Protein AF-A0A2J6HPL7-F1 (afdb_monomer)

Foldseek 3Di:
DEDAAADAPDFFWFAAPVGDIDTPLQCLRYDPPRDDDDDQLLVVLVVVCVVCVPAQEYEYEYHAPLVVQVSQLSNLVSNCVVPVRRAYEYEGLQPDDDPSSQLSHQEYEHEHEQQSRQPDPPGDRDQHDLVSVQVNLCVVVVHVRYHYAYEYEDRDPVVLVSVCVSCVPHDNDDLASYEYEYDDQAPVRSVRGVVVRVVSCVVSVHHYDYPVCCVVPNSDPPD

Sequence (223 aa):
MFLRLYGCNLNCVWKLPSGELCPCDTPSAIKPGMPVTTILVDDLAPKIIHAMPHLRHLVITGGEPFLQAEALTLLIKNLRKQKSNLHITIETNGTIFHHALAEQTNLLSISPKLSSAFNGENSSVKAPDKEVLQKFLSLRKHSENTDVQLKFVVAEPSDEEEIRKTVGTLKHFSPDDIFLMPLGSNETELQQTTTTVLEMAVRNGWRFAPRLHIALFGNKEGV

Structure (mmCIF, N/CA/C/O backbone):
data_AF-A0A2J6HPL7-F1
#
_entry.id   AF-A0A2J6HPL7-F1
#
loop_
_atom_site.group_PDB
_atom_site.id
_atom_site.type_symbol
_atom_site.label_atom_id
_atom_site.label_alt_id
_atom_site.label_comp_id
_atom_site.label_asym_id
_atom_site.label_entity_id
_atom_site.label_seq_id
_atom_site.pdbx_PDB_ins_code
_atom_site.Cartn_x
_atom_site.Cartn_y
_atom_site.Cartn_z
_atom_site.occupancy
_atom_site.B_iso_or_equiv
_atom_site.auth_seq_id
_atom_site.auth_comp_id
_atom_site.auth_asym_id
_atom_site.auth_atom_id
_atom_site.pdbx_PDB_model_num
ATOM 1 N N . MET A 1 1 ? 9.259 -10.744 -6.467 1.00 94.81 1 MET A N 1
ATOM 2 C CA . MET A 1 1 ? 10.284 -9.674 -6.390 1.00 94.81 1 MET A CA 1
ATOM 3 C C . MET A 1 1 ? 9.584 -8.381 -6.030 1.00 94.81 1 MET A C 1
ATOM 5 O O . MET A 1 1 ? 8.497 -8.160 -6.551 1.00 94.81 1 MET A O 1
ATOM 9 N N . PHE A 1 2 ? 10.191 -7.555 -5.182 1.00 96.19 2 PHE A N 1
ATOM 10 C CA . PHE A 1 2 ? 9.698 -6.213 -4.881 1.00 96.19 2 PHE A CA 1
ATOM 11 C C . PHE A 1 2 ? 10.525 -5.167 -5.636 1.00 96.19 2 PHE A C 1
ATOM 13 O O . PHE A 1 2 ? 11.751 -5.241 -5.648 1.00 96.19 2 PHE A O 1
ATOM 20 N N . LEU A 1 3 ? 9.851 -4.201 -6.255 1.00 95.69 3 LEU A N 1
ATOM 21 C CA . LEU A 1 3 ? 10.436 -2.974 -6.787 1.00 95.69 3 LEU A CA 1
ATOM 22 C C . LEU A 1 3 ? 9.923 -1.815 -5.932 1.00 95.69 3 LEU A C 1
ATOM 24 O O . LEU A 1 3 ? 8.748 -1.459 -6.009 1.00 95.69 3 LEU A O 1
ATOM 28 N N . ARG A 1 4 ? 10.800 -1.260 -5.094 1.00 95.44 4 ARG A N 1
ATOM 29 C CA . ARG A 1 4 ? 10.479 -0.150 -4.196 1.00 95.44 4 ARG A CA 1
ATOM 30 C C . ARG A 1 4 ? 10.885 1.173 -4.835 1.00 95.44 4 ARG A C 1
ATOM 32 O O . ARG A 1 4 ? 12.055 1.369 -5.151 1.00 95.44 4 ARG A O 1
ATOM 39 N N . LEU A 1 5 ? 9.923 2.069 -5.005 1.00 95.31 5 LEU A N 1
ATOM 40 C CA . LEU A 1 5 ? 10.121 3.392 -5.583 1.00 95.31 5 LEU A CA 1
ATOM 41 C C . LEU A 1 5 ? 10.375 4.447 -4.501 1.00 95.31 5 LEU A C 1
ATOM 43 O O . LEU A 1 5 ? 9.924 4.324 -3.359 1.00 95.31 5 LEU A O 1
ATOM 47 N N . TYR A 1 6 ? 11.092 5.497 -4.889 1.00 94.56 6 TYR A N 1
ATOM 48 C CA . TYR A 1 6 ? 11.332 6.672 -4.059 1.00 94.56 6 TYR A CA 1
ATOM 49 C C . TYR A 1 6 ? 10.266 7.755 -4.302 1.00 94.56 6 TYR A C 1
ATOM 51 O O . TYR A 1 6 ? 9.829 7.958 -5.437 1.00 94.56 6 TYR A O 1
ATOM 59 N N . GLY A 1 7 ? 9.904 8.481 -3.243 1.00 93.56 7 GLY A N 1
ATOM 60 C CA . GLY A 1 7 ? 8.946 9.588 -3.231 1.00 93.56 7 GLY A CA 1
ATOM 61 C C . GLY A 1 7 ? 7.552 9.171 -2.758 1.00 93.56 7 GLY A C 1
ATOM 62 O O . GLY A 1 7 ? 6.971 8.238 -3.294 1.00 93.56 7 GLY A O 1
ATOM 63 N N . CYS A 1 8 ? 6.994 9.877 -1.768 1.00 93.81 8 CYS A N 1
ATOM 64 C CA . CYS A 1 8 ? 5.616 9.708 -1.293 1.00 93.81 8 CYS A CA 1
ATOM 65 C C . CYS A 1 8 ? 4.978 11.076 -1.052 1.00 93.81 8 CYS A C 1
ATOM 67 O O . CYS A 1 8 ? 5.646 12.010 -0.617 1.00 93.81 8 CYS A O 1
ATOM 69 N N . ASN A 1 9 ? 3.672 11.177 -1.273 1.00 93.38 9 ASN A N 1
ATOM 70 C CA . ASN A 1 9 ? 2.886 12.383 -1.020 1.00 93.38 9 ASN A CA 1
ATOM 71 C C . ASN A 1 9 ? 2.233 12.418 0.376 1.00 93.38 9 ASN A C 1
ATOM 73 O O . ASN A 1 9 ? 1.468 13.337 0.672 1.00 93.38 9 ASN A O 1
ATOM 77 N N . LEU A 1 10 ? 2.522 11.431 1.231 1.00 91.69 10 LEU A N 1
ATOM 78 C CA . LEU A 1 10 ? 2.063 11.348 2.618 1.00 91.69 10 LEU A CA 1
ATOM 79 C C . LEU A 1 10 ? 3.250 11.158 3.572 1.00 91.69 10 LEU A C 1
ATOM 81 O O . LEU A 1 10 ? 4.222 10.485 3.232 1.00 91.69 10 LEU A O 1
ATOM 85 N N . ASN A 1 11 ? 3.124 11.687 4.791 1.00 90.00 11 ASN A N 1
ATOM 86 C CA . ASN A 1 11 ? 4.081 11.511 5.887 1.00 90.00 11 ASN A CA 1
ATOM 87 C C . ASN A 1 11 ? 3.388 10.807 7.067 1.00 90.00 11 ASN A C 1
ATOM 89 O O . ASN A 1 11 ? 3.021 11.442 8.053 1.00 90.00 11 ASN A O 1
ATOM 93 N N . CYS A 1 12 ? 3.103 9.513 6.897 1.00 92.25 12 CYS A N 1
ATOM 94 C CA . CYS A 1 12 ? 2.285 8.753 7.844 1.00 92.25 12 CYS A CA 1
ATOM 95 C C . CYS A 1 12 ? 3.049 8.496 9.149 1.00 92.25 12 CYS A C 1
ATOM 97 O O . CYS A 1 12 ? 4.162 7.961 9.125 1.00 92.25 12 CYS A O 1
ATOM 99 N N . VAL A 1 13 ? 2.417 8.836 10.268 1.00 94.06 13 VAL A N 1
ATOM 100 C CA . VAL A 1 13 ? 2.877 8.558 11.628 1.00 94.06 13 VAL A CA 1
ATOM 101 C C . VAL A 1 13 ? 1.660 8.163 12.449 1.00 94.06 13 VAL A C 1
ATOM 103 O O . VAL A 1 13 ? 0.739 8.959 12.624 1.00 94.06 13 VAL A O 1
ATOM 106 N N . TRP A 1 14 ? 1.659 6.937 12.948 1.00 94.81 14 TRP A N 1
ATOM 107 C CA . TRP A 1 14 ? 0.635 6.428 13.847 1.00 94.81 14 TRP A CA 1
ATOM 108 C C . TRP A 1 14 ? 1.053 6.597 15.305 1.00 94.81 14 TRP A C 1
ATOM 110 O O . TRP A 1 14 ? 2.214 6.878 15.608 1.00 94.81 14 TRP A O 1
ATOM 120 N N . LYS A 1 15 ? 0.103 6.374 16.208 1.00 94.69 15 LYS A N 1
ATOM 121 C CA . LYS A 1 15 ? 0.352 6.185 17.634 1.00 94.69 15 LYS A CA 1
ATOM 122 C C . LYS A 1 15 ? -0.035 4.756 18.008 1.00 94.69 15 LYS A C 1
ATOM 124 O O . LYS A 1 15 ? -1.112 4.302 17.636 1.00 94.69 15 LYS A O 1
ATOM 129 N N . LEU A 1 16 ? 0.859 4.047 18.687 1.00 94.06 16 LEU A N 1
ATOM 130 C CA . LEU A 1 16 ? 0.590 2.710 19.213 1.00 94.06 16 LEU A CA 1
ATOM 131 C C . LEU A 1 16 ? -0.329 2.789 20.440 1.00 94.06 16 LEU A C 1
ATOM 133 O O . LEU A 1 16 ? -0.358 3.830 21.102 1.00 94.06 16 LEU A O 1
ATOM 137 N N . PRO A 1 17 ? -1.022 1.695 20.807 1.00 92.88 17 PRO A N 1
ATOM 138 C CA . PRO A 1 17 ? -1.784 1.628 22.055 1.00 92.88 17 PRO A CA 1
ATOM 139 C C . PRO A 1 17 ? -0.967 1.993 23.304 1.00 92.88 17 PRO A C 1
ATOM 141 O O . PRO A 1 17 ? -1.500 2.598 24.231 1.00 92.88 17 PRO A O 1
ATOM 144 N N . SER A 1 18 ? 0.330 1.676 23.321 1.00 92.31 18 SER A N 1
ATOM 145 C CA . SER A 1 18 ? 1.264 2.048 24.391 1.00 92.31 18 SER A CA 1
ATOM 146 C C . SER A 1 18 ? 1.647 3.541 24.420 1.00 92.31 18 SER A C 1
ATOM 148 O O . SER A 1 18 ? 2.190 4.019 25.415 1.00 92.31 18 SER A O 1
ATOM 150 N N . GLY A 1 19 ? 1.291 4.310 23.385 1.00 92.12 19 GLY A N 1
ATOM 151 C CA . GLY A 1 19 ? 1.468 5.761 23.299 1.00 92.12 19 GLY A CA 1
ATOM 152 C C . GLY A 1 19 ? 2.665 6.217 22.461 1.00 92.12 19 GLY A C 1
ATOM 153 O O . GLY A 1 19 ? 2.714 7.389 22.077 1.00 92.12 19 GLY A O 1
ATOM 154 N N . GLU A 1 20 ? 3.602 5.325 22.132 1.00 93.31 20 GLU A N 1
ATOM 155 C CA . GLU A 1 20 ? 4.736 5.626 21.260 1.00 93.31 20 GLU A CA 1
ATOM 156 C C . GLU A 1 20 ? 4.290 5.913 19.821 1.00 93.31 20 GLU A C 1
ATOM 158 O O . GLU A 1 20 ? 3.308 5.367 19.309 1.00 93.31 20 GLU A O 1
ATOM 163 N N . LEU A 1 21 ? 5.049 6.773 19.141 1.00 92.81 21 LEU A N 1
ATOM 164 C CA . LEU A 1 21 ? 4.844 7.043 17.725 1.00 92.81 21 LEU A CA 1
ATOM 165 C C . LEU A 1 21 ? 5.435 5.915 16.877 1.00 92.81 21 LEU A C 1
ATOM 167 O O . LEU A 1 21 ? 6.587 5.525 17.056 1.00 92.81 21 LEU A O 1
ATOM 171 N N . CYS A 1 22 ? 4.662 5.455 15.899 1.00 91.12 22 CYS A N 1
ATOM 172 C CA . CYS A 1 22 ? 5.073 4.464 14.913 1.00 91.12 22 CYS A CA 1
ATOM 173 C C . CYS A 1 22 ? 5.088 5.143 13.533 1.00 91.12 22 CYS A C 1
ATOM 175 O O . CYS A 1 22 ? 4.023 5.380 12.961 1.00 91.12 22 CYS A O 1
ATOM 177 N N . PRO A 1 23 ? 6.253 5.557 13.002 1.00 90.88 23 PRO A N 1
ATOM 178 C CA . PRO A 1 23 ? 6.335 6.132 11.662 1.00 90.88 23 PRO A CA 1
ATOM 179 C C . PRO A 1 23 ? 6.138 5.059 10.581 1.00 90.88 23 PRO A C 1
ATOM 181 O O . PRO A 1 23 ? 6.200 3.863 10.852 1.00 90.88 23 PRO A O 1
ATOM 184 N N . CYS A 1 24 ? 5.947 5.490 9.332 1.00 88.81 24 CYS A N 1
ATOM 185 C CA . CYS A 1 24 ? 5.991 4.605 8.165 1.00 88.81 24 CYS A CA 1
ATOM 186 C C . CYS A 1 24 ? 7.200 3.650 8.203 1.00 88.81 24 CYS A C 1
ATOM 188 O O . CYS A 1 24 ? 8.344 4.097 8.308 1.00 88.81 24 CYS A O 1
ATOM 190 N N . ASP A 1 25 ? 6.928 2.351 8.050 1.00 83.31 25 ASP A N 1
ATOM 191 C CA . ASP A 1 25 ? 7.908 1.253 8.054 1.00 83.31 25 ASP A CA 1
ATOM 192 C C . ASP A 1 25 ? 8.861 1.262 6.848 1.00 83.31 25 ASP A C 1
ATOM 194 O O . ASP A 1 25 ? 9.825 0.505 6.797 1.00 83.31 25 ASP A O 1
ATOM 198 N N . THR A 1 26 ? 8.621 2.152 5.883 1.00 82.19 26 THR A N 1
ATOM 199 C CA . THR A 1 26 ? 9.479 2.365 4.720 1.00 82.19 26 THR A CA 1
ATOM 200 C C . THR A 1 26 ? 10.050 3.787 4.722 1.00 82.19 26 THR A C 1
ATOM 202 O O . THR A 1 26 ? 9.740 4.602 3.844 1.00 82.19 26 THR A O 1
ATOM 205 N N . PRO A 1 27 ? 10.912 4.136 5.690 1.00 75.19 27 PRO A N 1
ATOM 206 C CA . PRO A 1 27 ? 11.547 5.445 5.712 1.00 75.19 27 PRO A CA 1
ATOM 207 C C . PRO A 1 27 ? 12.481 5.653 4.511 1.00 75.19 27 PRO A C 1
ATOM 209 O O . PRO A 1 27 ? 12.625 6.781 4.035 1.00 75.19 27 PRO A O 1
ATOM 212 N N . SER A 1 28 ? 13.077 4.573 3.990 1.00 76.75 28 SER A N 1
ATOM 213 C CA . SER A 1 28 ? 13.993 4.591 2.843 1.00 76.75 28 SER A CA 1
ATOM 214 C C . SER A 1 28 ? 13.380 5.180 1.571 1.00 76.75 28 SER A C 1
ATOM 216 O O . SER A 1 28 ? 14.096 5.699 0.719 1.00 76.75 28 SER A O 1
ATOM 218 N N . ALA A 1 29 ? 12.053 5.175 1.464 1.00 80.69 29 ALA A N 1
ATOM 219 C CA . ALA A 1 29 ? 11.349 5.721 0.320 1.00 80.69 29 ALA A CA 1
ATOM 220 C C . ALA A 1 29 ? 11.143 7.244 0.342 1.00 80.69 29 ALA A C 1
ATOM 222 O O . ALA A 1 29 ? 10.770 7.806 -0.684 1.00 80.69 29 ALA A O 1
ATOM 223 N N . ILE A 1 30 ? 11.311 7.909 1.487 1.00 80.25 30 ILE A N 1
ATOM 224 C CA . ILE A 1 30 ? 10.957 9.332 1.642 1.00 80.25 30 ILE A CA 1
ATOM 225 C C . ILE A 1 30 ? 12.044 10.171 2.303 1.00 80.25 30 ILE A C 1
ATOM 227 O O . ILE A 1 30 ? 12.039 11.392 2.155 1.00 80.25 30 ILE A O 1
ATOM 231 N N . LYS A 1 31 ? 12.959 9.551 3.056 1.00 77.44 31 LYS A N 1
ATOM 232 C CA . LYS A 1 31 ? 13.974 10.292 3.801 1.00 77.44 31 LYS A CA 1
ATOM 233 C C . LYS A 1 31 ? 15.036 10.862 2.850 1.00 77.44 31 LYS A C 1
ATOM 235 O O . LYS A 1 31 ? 15.639 10.094 2.095 1.00 77.44 31 LYS A O 1
ATOM 240 N N . PRO A 1 32 ? 15.318 12.178 2.915 1.00 76.19 32 PRO A N 1
ATOM 241 C CA . PRO A 1 32 ? 16.452 12.767 2.213 1.00 76.19 32 PRO A CA 1
ATOM 242 C C . PRO A 1 32 ? 17.765 12.068 2.579 1.00 76.19 32 PRO A C 1
ATOM 244 O O . PRO A 1 32 ? 17.969 11.679 3.728 1.00 76.19 32 PRO A O 1
ATOM 247 N N . GLY A 1 33 ? 18.662 11.923 1.603 1.00 76.62 33 GLY A N 1
ATOM 248 C CA . GLY A 1 33 ? 19.973 11.295 1.800 1.00 76.62 33 GLY A CA 1
ATOM 249 C C . GLY A 1 33 ? 19.980 9.766 1.718 1.00 76.62 33 GLY A C 1
ATOM 250 O O . GLY A 1 33 ? 21.052 9.169 1.789 1.00 76.62 33 GLY A O 1
ATOM 251 N N . MET A 1 34 ? 18.824 9.123 1.522 1.00 80.88 34 MET A N 1
ATOM 252 C CA . MET A 1 34 ? 18.776 7.691 1.222 1.00 80.88 34 MET A CA 1
ATOM 253 C C . MET A 1 34 ? 19.329 7.405 -0.186 1.00 80.88 34 MET A C 1
ATOM 255 O O . MET A 1 34 ? 19.165 8.239 -1.080 1.00 80.88 34 MET A O 1
ATOM 259 N N . PRO A 1 35 ? 19.972 6.245 -0.423 1.00 82.75 35 PRO A N 1
ATOM 260 C CA . PRO A 1 35 ? 20.462 5.887 -1.750 1.00 82.75 35 PRO A CA 1
ATOM 261 C C . PRO A 1 35 ? 19.303 5.762 -2.746 1.00 82.75 35 PRO A C 1
ATOM 263 O O . PRO A 1 35 ? 18.478 4.855 -2.644 1.00 82.75 35 PRO A O 1
ATOM 266 N N . VAL A 1 36 ? 19.252 6.660 -3.730 1.00 87.50 36 VAL A N 1
ATOM 267 C CA . VAL A 1 36 ? 18.272 6.633 -4.823 1.00 87.50 36 VAL A CA 1
ATOM 268 C C . VAL A 1 36 ? 19.016 6.437 -6.133 1.00 87.50 36 VAL A C 1
ATOM 270 O O . VAL A 1 36 ? 19.989 7.130 -6.417 1.00 87.50 36 VAL A O 1
ATOM 273 N N . THR A 1 37 ? 18.557 5.486 -6.943 1.00 90.62 37 THR A N 1
ATOM 274 C CA . THR A 1 37 ? 19.073 5.278 -8.298 1.00 90.62 37 THR A CA 1
ATOM 275 C C . THR A 1 37 ? 18.007 5.675 -9.303 1.00 90.62 37 THR A C 1
ATOM 277 O O . THR A 1 37 ? 16.950 5.051 -9.370 1.00 90.62 37 THR A O 1
ATOM 280 N N . THR A 1 38 ? 18.302 6.691 -10.109 1.00 93.56 38 THR A N 1
ATOM 281 C CA . THR A 1 38 ? 17.504 7.013 -11.293 1.00 93.56 38 THR A CA 1
ATOM 282 C C . THR A 1 38 ? 17.935 6.103 -12.432 1.00 93.56 38 THR A C 1
ATOM 284 O O . THR A 1 38 ? 19.124 5.990 -12.730 1.00 93.56 38 THR A O 1
ATOM 287 N N . ILE A 1 39 ? 16.974 5.447 -13.074 1.00 95.50 39 ILE A N 1
ATOM 288 C CA . ILE A 1 39 ? 17.222 4.538 -14.189 1.00 95.50 39 ILE A CA 1
ATOM 289 C C . ILE A 1 39 ? 16.160 4.736 -15.266 1.00 95.50 39 ILE A C 1
ATOM 291 O O . ILE A 1 39 ? 14.988 4.949 -14.959 1.00 95.50 39 ILE A O 1
ATOM 295 N N . LEU A 1 40 ? 16.572 4.664 -16.531 1.00 95.19 40 LEU A N 1
ATOM 296 C CA . LEU A 1 40 ? 15.642 4.692 -17.650 1.00 95.19 40 LEU A CA 1
ATOM 297 C C . LEU A 1 40 ? 14.813 3.408 -17.683 1.00 95.19 40 LEU A C 1
ATOM 299 O O . LEU A 1 40 ? 15.307 2.308 -17.429 1.00 95.19 40 LEU A O 1
ATOM 303 N N . VAL A 1 41 ? 13.542 3.546 -18.048 1.00 93.44 41 VAL A N 1
ATOM 304 C CA . VAL A 1 41 ? 12.608 2.419 -18.153 1.00 93.44 41 VAL A CA 1
ATOM 305 C C . VAL A 1 41 ? 13.115 1.345 -19.123 1.00 93.44 41 VAL A C 1
ATOM 307 O O . VAL A 1 41 ? 12.999 0.150 -18.834 1.00 93.44 41 VAL A O 1
ATOM 310 N N . ASP A 1 42 ? 13.708 1.769 -20.240 1.00 92.44 42 ASP A N 1
ATOM 311 C CA . ASP A 1 42 ? 14.244 0.873 -21.269 1.00 92.44 42 ASP A CA 1
ATOM 312 C C . ASP A 1 42 ? 15.448 0.060 -20.774 1.00 92.44 42 ASP A C 1
ATOM 314 O O . ASP A 1 42 ? 15.623 -1.083 -21.194 1.00 92.44 42 ASP A O 1
ATOM 318 N N . ASP A 1 43 ? 16.208 0.582 -19.808 1.00 95.56 43 ASP A N 1
ATOM 319 C CA . ASP A 1 43 ? 17.324 -0.135 -19.182 1.00 95.56 43 ASP A CA 1
ATOM 320 C C . ASP A 1 43 ? 16.865 -1.046 -18.039 1.00 95.56 43 ASP A C 1
ATOM 322 O O . ASP A 1 43 ? 17.482 -2.079 -17.762 1.00 95.56 43 ASP A O 1
ATOM 326 N N . LEU A 1 44 ? 15.799 -0.667 -17.329 1.00 95.81 44 LEU A N 1
ATOM 327 C CA . LEU A 1 44 ? 15.352 -1.377 -16.134 1.00 95.81 44 LEU A CA 1
ATOM 328 C C . LEU A 1 44 ? 14.676 -2.711 -16.467 1.00 95.81 44 LEU A C 1
ATOM 330 O O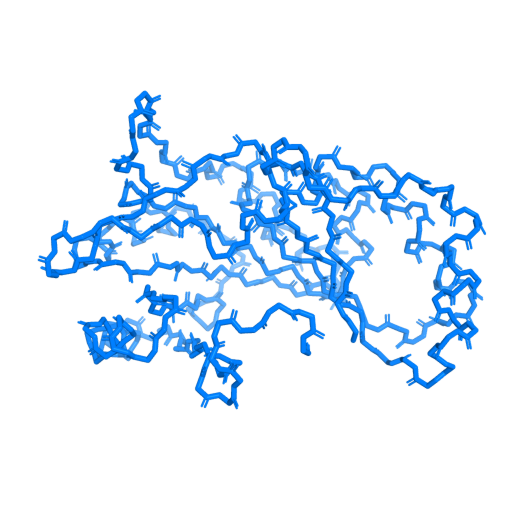 . LEU A 1 44 ? 14.955 -3.711 -15.802 1.00 95.81 44 LEU A O 1
ATOM 334 N N . ALA A 1 45 ? 13.810 -2.759 -17.484 1.00 94.50 45 ALA A N 1
ATOM 335 C CA . ALA A 1 45 ? 13.092 -3.993 -17.812 1.00 94.50 45 ALA A CA 1
ATOM 336 C C . ALA A 1 45 ? 14.043 -5.159 -18.169 1.00 94.50 45 ALA A C 1
ATOM 338 O O . ALA A 1 45 ? 13.919 -6.216 -17.544 1.00 94.50 45 ALA A O 1
ATOM 339 N N . PRO A 1 46 ? 15.031 -4.999 -19.078 1.00 94.44 46 PRO A N 1
ATOM 340 C CA . PRO A 1 46 ? 16.003 -6.054 -19.367 1.00 94.44 46 PRO A CA 1
ATOM 341 C C . PRO A 1 46 ? 16.829 -6.447 -18.140 1.00 94.44 46 PRO A C 1
ATOM 343 O O . PRO A 1 46 ? 17.058 -7.634 -17.921 1.00 94.44 46 PRO A O 1
ATOM 346 N N . LYS A 1 47 ? 17.229 -5.480 -17.298 1.00 95.69 47 LYS A N 1
ATOM 347 C CA . LYS A 1 47 ? 17.966 -5.763 -16.054 1.00 95.69 47 LYS A CA 1
ATOM 348 C C . LYS A 1 47 ? 17.163 -6.643 -15.099 1.00 95.69 47 LYS A C 1
ATOM 350 O O . LYS A 1 47 ? 17.712 -7.609 -14.579 1.00 95.69 47 LYS A O 1
ATOM 355 N N . ILE A 1 48 ? 15.873 -6.354 -14.902 1.00 95.56 48 ILE A N 1
ATOM 356 C CA . ILE A 1 48 ? 14.981 -7.169 -14.062 1.00 95.56 48 ILE A CA 1
ATOM 357 C C . ILE A 1 48 ? 14.883 -8.597 -14.604 1.00 95.56 48 ILE A C 1
ATOM 359 O O . ILE A 1 48 ? 15.042 -9.555 -13.849 1.00 95.56 48 ILE A O 1
ATOM 363 N N . ILE A 1 49 ? 14.625 -8.747 -15.905 1.00 94.44 49 ILE A N 1
ATOM 364 C CA . ILE A 1 49 ? 14.445 -10.064 -16.527 1.00 94.44 49 ILE A CA 1
ATOM 365 C C . ILE A 1 49 ? 15.748 -10.867 -16.513 1.00 94.44 49 ILE A C 1
ATOM 367 O O . ILE A 1 49 ? 15.718 -12.059 -16.216 1.00 94.44 49 ILE A O 1
ATOM 371 N N . HIS A 1 50 ? 16.887 -10.224 -16.774 1.00 94.69 50 HIS A N 1
ATOM 372 C CA . HIS A 1 50 ? 18.196 -10.869 -16.731 1.00 94.69 50 HIS A CA 1
ATOM 373 C C . HIS A 1 50 ? 18.572 -11.315 -15.314 1.00 94.69 50 HIS A C 1
ATOM 375 O O . HIS A 1 50 ? 19.013 -12.445 -15.126 1.00 94.69 50 HIS A O 1
ATOM 381 N N . ALA A 1 51 ? 18.358 -10.456 -14.312 1.00 94.62 51 ALA A N 1
ATOM 382 C CA . ALA A 1 51 ? 18.645 -10.783 -12.918 1.00 94.62 51 ALA A CA 1
ATOM 383 C C . ALA A 1 51 ? 17.702 -11.863 -12.362 1.00 94.62 51 ALA A C 1
ATOM 385 O O . ALA A 1 51 ? 18.104 -12.653 -11.512 1.00 94.62 51 ALA A O 1
ATOM 386 N N . MET A 1 52 ? 16.452 -11.910 -12.838 1.00 94.81 52 MET A N 1
ATOM 387 C CA . MET A 1 52 ? 15.422 -12.831 -12.352 1.00 94.81 52 MET A CA 1
ATOM 388 C C . MET A 1 52 ? 14.673 -13.532 -13.507 1.00 94.81 52 MET A C 1
ATOM 390 O O . MET A 1 52 ? 13.471 -13.304 -13.693 1.00 94.81 52 MET A O 1
ATOM 394 N N . PRO A 1 53 ? 15.305 -14.460 -14.253 1.00 92.31 53 PRO A N 1
ATOM 395 C CA . PRO A 1 53 ? 14.694 -15.086 -15.437 1.00 92.31 53 PRO A CA 1
ATOM 396 C C . PRO A 1 53 ? 13.385 -15.834 -15.134 1.00 92.31 53 PRO A C 1
ATOM 398 O O . PRO A 1 53 ? 12.433 -15.845 -15.923 1.00 92.31 53 PRO A O 1
ATOM 401 N N . HIS A 1 54 ? 13.290 -16.418 -13.937 1.00 94.38 54 HIS A N 1
ATOM 402 C CA . HIS A 1 54 ? 12.125 -17.175 -13.474 1.00 94.38 54 HIS A CA 1
ATOM 403 C C . HIS A 1 54 ? 11.078 -16.322 -12.743 1.00 94.38 54 HIS A C 1
ATOM 405 O O . HIS A 1 54 ? 10.110 -16.868 -12.217 1.00 94.38 54 HIS A O 1
ATOM 411 N N . LEU A 1 55 ? 11.212 -14.990 -12.737 1.00 96.00 55 LEU A N 1
ATOM 412 C CA . LEU A 1 55 ? 10.274 -14.088 -12.069 1.00 96.00 55 LEU A CA 1
ATOM 413 C C . LEU A 1 55 ? 8.840 -14.291 -12.571 1.00 96.00 55 LEU A C 1
ATOM 415 O O . LEU A 1 55 ? 8.580 -14.079 -13.748 1.00 96.00 55 LEU A O 1
ATOM 419 N N . ARG A 1 56 ? 7.906 -14.680 -11.701 1.00 96.44 56 ARG A N 1
ATOM 420 C CA . ARG A 1 56 ? 6.474 -14.803 -12.053 1.00 96.44 56 ARG A CA 1
ATOM 421 C C . ARG A 1 56 ? 5.605 -13.694 -11.476 1.00 96.44 56 ARG A C 1
ATOM 423 O O . ARG A 1 56 ? 4.498 -13.487 -11.955 1.00 96.44 56 ARG A O 1
ATOM 430 N N . HIS A 1 57 ? 6.111 -12.983 -10.472 1.00 97.75 57 HIS A N 1
ATOM 431 C CA . HIS A 1 57 ? 5.363 -11.968 -9.742 1.00 97.75 57 HIS A CA 1
ATOM 432 C C . HIS A 1 57 ? 6.270 -10.812 -9.328 1.00 97.75 57 HIS A C 1
ATOM 434 O O . HIS A 1 57 ? 7.258 -11.002 -8.604 1.00 97.75 57 HIS A O 1
ATOM 440 N N . LEU A 1 58 ? 5.919 -9.621 -9.799 1.00 98.06 58 LEU A N 1
ATOM 441 C CA . LEU A 1 58 ? 6.523 -8.357 -9.411 1.00 98.06 58 LEU A CA 1
ATOM 442 C C . LEU A 1 58 ? 5.523 -7.535 -8.594 1.00 98.06 58 LEU A C 1
ATOM 444 O O . LEU A 1 58 ? 4.432 -7.231 -9.070 1.00 98.06 58 LEU A O 1
ATOM 448 N N . VAL A 1 59 ? 5.921 -7.162 -7.381 1.00 98.38 59 VAL A N 1
ATOM 449 C CA . VAL A 1 59 ? 5.206 -6.192 -6.552 1.00 98.38 59 VAL A CA 1
ATOM 450 C C . VAL A 1 59 ? 5.910 -4.848 -6.687 1.00 98.38 59 VAL A C 1
ATOM 452 O O . VAL A 1 59 ? 7.089 -4.732 -6.359 1.00 98.38 59 VAL A O 1
ATOM 455 N N . ILE A 1 60 ? 5.205 -3.843 -7.189 1.00 98.31 60 ILE A N 1
ATOM 456 C CA . ILE A 1 60 ? 5.676 -2.463 -7.277 1.00 98.31 60 ILE A CA 1
ATOM 457 C C . ILE A 1 60 ? 5.068 -1.699 -6.102 1.00 98.31 60 ILE A C 1
ATOM 459 O O . ILE A 1 60 ? 3.856 -1.688 -5.910 1.00 98.31 60 ILE A O 1
ATOM 463 N N . THR A 1 61 ? 5.921 -1.087 -5.299 1.00 97.06 61 THR A N 1
ATOM 464 C CA . THR A 1 61 ? 5.558 -0.373 -4.070 1.00 97.06 61 THR A CA 1
ATOM 465 C C . THR A 1 61 ? 6.484 0.833 -3.931 1.00 97.06 61 THR A C 1
ATOM 467 O O . THR A 1 61 ? 7.229 1.163 -4.855 1.00 97.06 61 THR A O 1
ATOM 470 N N . GLY A 1 62 ? 6.507 1.472 -2.772 1.00 78.88 62 GLY A N 1
ATOM 471 C CA . GLY A 1 62 ? 7.498 2.482 -2.437 1.00 78.88 62 GLY A CA 1
ATOM 472 C C . GLY A 1 62 ? 6.944 3.498 -1.474 1.00 78.88 62 GLY A C 1
ATOM 473 O O . GLY A 1 62 ? 5.936 3.279 -0.810 1.00 78.88 62 GLY A O 1
ATOM 474 N N . GLY A 1 63 ? 7.507 4.690 -1.531 1.00 79.88 63 GLY A N 1
ATOM 475 C CA . GLY A 1 63 ? 6.594 5.810 -1.464 1.00 79.88 63 GLY A CA 1
ATOM 476 C C . GLY A 1 63 ? 5.612 5.693 -2.646 1.00 79.88 63 GLY A C 1
ATOM 477 O O . GLY A 1 63 ? 5.788 4.861 -3.535 1.00 79.88 63 GLY A O 1
ATOM 478 N N . GLU A 1 64 ? 4.549 6.482 -2.649 1.00 96.94 64 GLU A N 1
ATOM 479 C CA . GLU A 1 64 ? 3.416 6.333 -3.570 1.00 96.94 64 GLU A CA 1
ATOM 480 C C . GLU A 1 64 ? 3.770 6.055 -5.059 1.00 96.94 64 GLU A C 1
ATOM 482 O O . GLU A 1 64 ? 4.179 6.980 -5.769 1.00 96.94 64 GLU A O 1
ATOM 487 N N . PRO A 1 65 ? 3.543 4.827 -5.590 1.00 98.06 65 PRO A N 1
ATOM 488 C CA . PRO A 1 65 ? 3.901 4.489 -6.971 1.00 98.06 65 PRO A CA 1
ATOM 489 C C . PRO A 1 65 ? 3.187 5.310 -8.038 1.00 98.06 65 PRO A C 1
ATOM 491 O O . PRO A 1 65 ? 3.757 5.562 -9.102 1.00 98.06 65 PRO A O 1
ATOM 494 N N . PHE A 1 66 ? 1.958 5.767 -7.777 1.00 98.19 66 PHE A N 1
ATOM 495 C CA . PHE A 1 66 ? 1.210 6.569 -8.744 1.00 98.19 66 PHE A CA 1
ATOM 496 C C . PHE A 1 66 ? 1.810 7.968 -8.964 1.00 98.19 66 PHE A C 1
ATOM 498 O O . PHE A 1 66 ? 1.446 8.620 -9.939 1.00 98.19 66 PHE A O 1
ATOM 505 N N . LEU A 1 67 ? 2.792 8.403 -8.158 1.00 97.75 67 LEU A N 1
ATOM 506 C CA . LEU A 1 67 ? 3.613 9.583 -8.469 1.00 97.75 67 LEU A CA 1
ATOM 507 C C . LEU A 1 67 ? 4.471 9.397 -9.730 1.00 97.75 67 LEU A C 1
ATOM 509 O O . LEU A 1 67 ? 4.860 10.378 -10.354 1.00 97.75 67 LEU A O 1
ATOM 513 N N . GLN A 1 68 ? 4.765 8.152 -10.113 1.00 97.56 68 GLN A N 1
ATOM 514 C CA . GLN A 1 68 ? 5.604 7.811 -11.266 1.00 97.56 68 GLN A CA 1
ATOM 515 C C . GLN A 1 68 ? 4.810 7.063 -12.351 1.00 97.56 68 GLN A C 1
ATOM 517 O O . GLN A 1 68 ? 5.351 6.222 -13.074 1.00 97.56 68 GLN A O 1
ATOM 522 N N . ALA A 1 69 ? 3.504 7.333 -12.459 1.00 98.00 69 ALA A N 1
ATOM 523 C CA . ALA A 1 69 ? 2.586 6.462 -13.186 1.00 98.00 69 ALA A CA 1
ATOM 524 C C . ALA A 1 69 ? 2.895 6.292 -14.683 1.00 98.00 69 ALA A C 1
ATOM 526 O O . ALA A 1 69 ? 2.747 5.188 -15.217 1.00 98.00 69 ALA A O 1
ATOM 527 N N . GLU A 1 70 ? 3.357 7.344 -15.359 1.00 97.62 70 GLU A N 1
ATOM 528 C CA . GLU A 1 70 ? 3.729 7.285 -16.778 1.00 97.62 70 GLU A CA 1
ATOM 529 C C . GLU A 1 70 ? 4.911 6.332 -17.009 1.00 97.62 70 GLU A C 1
ATOM 531 O O . GLU A 1 70 ? 4.823 5.402 -17.817 1.00 97.62 70 GLU A O 1
ATOM 536 N N . ALA A 1 71 ? 5.985 6.496 -16.230 1.00 97.50 71 ALA A N 1
ATOM 537 C CA . ALA A 1 71 ? 7.172 5.650 -16.305 1.00 97.50 71 ALA A CA 1
ATOM 538 C C . ALA A 1 71 ? 6.850 4.188 -15.960 1.00 97.50 71 ALA A C 1
ATOM 540 O O . ALA A 1 71 ? 7.291 3.273 -16.658 1.00 97.50 71 ALA A O 1
ATOM 541 N N . LEU A 1 72 ? 6.022 3.950 -14.937 1.00 98.00 72 LEU A N 1
ATOM 542 C CA . LEU A 1 72 ? 5.587 2.598 -14.575 1.00 98.00 72 LEU A CA 1
ATOM 543 C C . LEU A 1 72 ? 4.719 1.947 -15.651 1.00 98.00 72 LEU A C 1
ATOM 545 O O . LEU A 1 72 ? 4.861 0.752 -15.912 1.00 98.00 72 LEU A O 1
ATOM 549 N N . THR A 1 73 ? 3.862 2.722 -16.317 1.00 97.88 73 THR A N 1
ATOM 550 C CA . THR A 1 73 ? 3.053 2.221 -17.435 1.00 97.88 73 THR A CA 1
ATOM 551 C C . THR A 1 73 ? 3.957 1.721 -18.564 1.00 97.88 73 THR A C 1
ATOM 553 O O . THR A 1 73 ? 3.733 0.636 -19.105 1.00 97.88 73 THR A O 1
ATOM 556 N N . LEU A 1 74 ? 5.006 2.478 -18.905 1.00 97.75 74 LEU A N 1
ATOM 557 C CA . LEU A 1 74 ? 5.999 2.066 -19.901 1.00 97.75 74 LEU A CA 1
ATOM 558 C C . LEU A 1 74 ? 6.800 0.841 -19.437 1.00 97.75 74 LEU A C 1
ATOM 560 O O . LEU A 1 74 ? 6.981 -0.100 -20.211 1.00 97.75 74 LEU A O 1
ATOM 564 N N . LEU A 1 75 ? 7.210 0.803 -18.166 1.00 97.88 75 LEU A N 1
ATOM 565 C CA . LEU A 1 75 ? 7.968 -0.310 -17.593 1.00 97.88 75 LEU A CA 1
ATOM 566 C C . LEU A 1 75 ? 7.189 -1.620 -17.659 1.00 97.88 75 LEU A C 1
ATOM 568 O O . LEU A 1 75 ? 7.719 -2.623 -18.133 1.00 97.88 75 LEU A O 1
ATOM 572 N N . ILE A 1 76 ? 5.924 -1.617 -17.235 1.00 97.31 76 ILE A N 1
ATOM 573 C CA . ILE A 1 76 ? 5.078 -2.815 -17.259 1.00 97.31 76 ILE A CA 1
ATOM 574 C C . ILE A 1 76 ? 4.854 -3.285 -18.699 1.00 97.31 76 ILE A C 1
ATOM 576 O O . ILE A 1 76 ? 4.945 -4.484 -18.966 1.00 97.31 76 ILE A O 1
ATOM 580 N N . LYS A 1 77 ? 4.639 -2.365 -19.651 1.00 96.31 77 LYS A N 1
ATOM 581 C CA . LYS A 1 77 ? 4.551 -2.712 -21.079 1.00 96.31 77 LYS A CA 1
ATOM 582 C C . LYS A 1 77 ? 5.839 -3.376 -21.576 1.00 96.31 77 LYS A C 1
ATOM 584 O O . LYS A 1 77 ? 5.768 -4.410 -22.237 1.00 96.31 77 LYS A O 1
ATOM 589 N N . ASN A 1 78 ? 7.008 -2.829 -21.240 1.00 96.25 78 ASN A N 1
ATOM 590 C CA . ASN A 1 78 ? 8.301 -3.395 -21.633 1.00 96.25 78 ASN A CA 1
ATOM 591 C C . ASN A 1 78 ? 8.570 -4.762 -20.984 1.00 96.25 78 ASN A C 1
ATOM 593 O O . ASN A 1 78 ? 9.050 -5.672 -21.660 1.00 96.25 78 ASN A O 1
ATOM 597 N N . LEU A 1 79 ? 8.203 -4.942 -19.713 1.00 96.50 79 LEU A N 1
ATOM 598 C CA . LEU A 1 79 ? 8.284 -6.233 -19.028 1.00 96.50 79 LEU A CA 1
ATOM 599 C C . LEU A 1 79 ? 7.362 -7.269 -19.677 1.00 96.50 79 LEU A C 1
ATOM 601 O O . LEU A 1 79 ? 7.798 -8.384 -19.941 1.00 96.50 79 LEU A O 1
ATOM 605 N N . ARG A 1 80 ? 6.117 -6.903 -20.004 1.00 94.38 80 ARG A N 1
ATOM 606 C CA . ARG A 1 80 ? 5.143 -7.812 -20.634 1.00 94.38 80 ARG A CA 1
ATOM 607 C C . ARG A 1 80 ? 5.526 -8.229 -22.052 1.00 94.38 80 ARG A C 1
ATOM 609 O O . ARG A 1 80 ? 5.237 -9.361 -22.427 1.00 94.38 80 ARG A O 1
ATOM 616 N N . LYS A 1 81 ? 6.221 -7.374 -22.815 1.00 94.44 81 LYS A N 1
ATOM 617 C CA . LYS A 1 81 ? 6.807 -7.756 -24.117 1.00 94.44 81 LYS A CA 1
ATOM 618 C C . LYS A 1 81 ? 7.820 -8.898 -23.983 1.00 94.44 81 LYS A C 1
ATOM 620 O O . LYS A 1 81 ? 7.909 -9.732 -24.874 1.00 94.44 81 LYS A O 1
ATOM 625 N N . GLN A 1 82 ? 8.575 -8.930 -22.885 1.00 92.81 82 GLN A N 1
ATOM 626 C CA . GLN A 1 82 ? 9.584 -9.962 -22.618 1.00 92.81 82 GLN A CA 1
ATOM 627 C C . GLN A 1 82 ? 9.009 -11.156 -21.843 1.00 92.81 82 GLN A C 1
ATOM 629 O O . GLN A 1 82 ? 9.494 -12.277 -21.968 1.00 92.81 82 GLN A O 1
ATOM 634 N N . LYS A 1 83 ? 7.973 -10.919 -21.030 1.00 93.31 83 LYS A N 1
ATOM 635 C CA . LYS A 1 83 ? 7.349 -11.909 -20.157 1.00 93.31 83 LYS A CA 1
ATOM 636 C C . LYS A 1 83 ? 5.850 -11.658 -20.004 1.00 93.31 83 LYS A C 1
ATOM 638 O O . LYS A 1 83 ? 5.397 -11.018 -19.055 1.00 93.31 83 LYS A O 1
ATOM 643 N N . SER A 1 84 ? 5.072 -12.194 -20.940 1.00 91.06 84 SER A N 1
ATOM 644 C CA . SER A 1 84 ? 3.626 -11.957 -21.041 1.00 91.06 84 SER A CA 1
ATOM 645 C C . SER A 1 84 ? 2.817 -12.455 -19.837 1.00 91.06 84 SER A C 1
ATOM 647 O O . SER A 1 84 ? 1.772 -11.888 -19.537 1.00 91.06 84 SER A O 1
ATOM 649 N N . ASN A 1 85 ? 3.305 -13.470 -19.118 1.00 91.75 85 ASN A N 1
ATOM 650 C CA . ASN A 1 85 ? 2.639 -14.068 -17.955 1.00 91.75 85 ASN A CA 1
ATOM 651 C C . ASN A 1 85 ? 3.113 -13.516 -16.597 1.00 91.75 85 ASN A C 1
ATOM 653 O O . ASN A 1 85 ? 2.871 -14.139 -15.563 1.00 91.75 85 ASN A O 1
ATOM 657 N N . LEU A 1 86 ? 3.826 -12.386 -16.580 1.00 96.31 86 LEU A N 1
ATOM 658 C CA . LEU A 1 86 ? 4.264 -11.749 -15.342 1.00 96.31 86 LEU A CA 1
ATOM 659 C C . LEU A 1 86 ? 3.063 -11.135 -14.603 1.00 96.31 86 LEU A C 1
ATOM 661 O O . LEU A 1 86 ? 2.444 -10.195 -15.101 1.00 96.31 86 LEU A O 1
ATOM 665 N N . HIS A 1 87 ? 2.771 -11.629 -13.397 1.00 97.62 87 HIS A N 1
ATOM 666 C CA . HIS A 1 87 ? 1.781 -11.017 -12.514 1.00 97.62 87 HIS A CA 1
ATOM 667 C C . HIS A 1 87 ? 2.349 -9.724 -11.920 1.00 97.62 87 HIS A C 1
ATOM 669 O O . HIS A 1 87 ? 3.438 -9.732 -11.337 1.00 97.62 87 HIS A O 1
ATOM 675 N N . ILE A 1 88 ? 1.604 -8.627 -12.043 1.00 98.06 88 ILE A N 1
ATOM 676 C CA . ILE A 1 88 ? 1.959 -7.326 -11.471 1.00 98.06 88 ILE A CA 1
ATOM 677 C C . ILE A 1 88 ? 0.997 -6.976 -10.341 1.00 98.06 88 ILE A C 1
ATOM 679 O O . ILE A 1 88 ? -0.210 -6.866 -10.561 1.00 98.06 88 ILE A O 1
ATOM 683 N N . THR A 1 89 ? 1.544 -6.732 -9.154 1.00 98.62 89 THR A N 1
ATOM 684 C CA . THR A 1 89 ? 0.821 -6.094 -8.049 1.00 98.62 89 THR A CA 1
ATOM 685 C C . THR A 1 89 ? 1.351 -4.686 -7.852 1.00 98.62 89 THR A C 1
ATOM 687 O O . THR A 1 89 ? 2.566 -4.500 -7.838 1.00 98.62 89 THR A O 1
ATOM 690 N N . ILE A 1 90 ? 0.467 -3.708 -7.662 1.00 98.69 90 ILE A N 1
ATOM 691 C CA . ILE A 1 90 ? 0.859 -2.366 -7.216 1.00 98.69 90 ILE A CA 1
ATOM 692 C C . ILE A 1 90 ? 0.280 -2.115 -5.828 1.00 98.69 90 ILE A C 1
ATOM 694 O O . ILE A 1 90 ? -0.922 -2.273 -5.616 1.00 98.69 90 ILE A O 1
ATOM 698 N N . GLU A 1 91 ? 1.135 -1.711 -4.891 1.00 98.62 91 GLU A N 1
ATOM 699 C CA . GLU A 1 91 ? 0.728 -1.218 -3.577 1.00 98.62 91 GLU A CA 1
ATOM 700 C C . GLU A 1 91 ? 0.702 0.313 -3.576 1.00 98.62 91 GLU A C 1
ATOM 702 O O . GLU A 1 91 ? 1.723 0.950 -3.807 1.00 98.62 91 GLU A O 1
ATOM 707 N N . THR A 1 92 ? -0.456 0.913 -3.312 1.00 98.50 92 THR A N 1
ATOM 708 C CA . THR A 1 92 ? -0.655 2.375 -3.349 1.00 98.50 92 THR A CA 1
ATOM 709 C C . THR A 1 92 ? -1.396 2.846 -2.104 1.00 98.50 92 THR A C 1
ATOM 711 O O . THR A 1 92 ? -2.175 2.099 -1.518 1.00 98.50 92 THR A O 1
ATOM 714 N N . ASN A 1 93 ? -1.179 4.087 -1.680 1.00 97.50 93 ASN A N 1
ATOM 715 C CA . ASN A 1 93 ? -1.940 4.736 -0.619 1.00 97.50 93 ASN A CA 1
ATOM 716 C C . ASN A 1 93 ? -3.333 5.220 -1.076 1.00 97.50 93 ASN A C 1
ATOM 718 O O . ASN A 1 93 ? -4.132 5.633 -0.238 1.00 97.50 93 ASN A O 1
ATOM 722 N N . GLY A 1 94 ? -3.639 5.144 -2.378 1.00 97.56 94 GLY A N 1
ATOM 723 C CA . GLY A 1 94 ? -4.966 5.440 -2.919 1.00 97.56 94 GLY A CA 1
ATOM 724 C C . GLY A 1 94 ? -5.308 6.926 -3.024 1.00 97.56 94 GLY A C 1
ATOM 725 O O . GLY A 1 94 ? -6.485 7.263 -3.061 1.00 97.56 94 GLY A O 1
ATOM 726 N N . THR A 1 95 ? -4.313 7.814 -3.059 1.00 97.25 95 THR A N 1
ATOM 727 C CA . THR A 1 95 ? -4.526 9.270 -3.211 1.00 97.25 95 THR A CA 1
ATOM 728 C C . THR A 1 95 ? -4.466 9.764 -4.658 1.00 97.25 95 THR A C 1
ATOM 730 O O . THR A 1 95 ? -4.927 10.865 -4.947 1.00 97.25 95 THR A O 1
ATOM 733 N N . ILE A 1 96 ? -3.894 8.978 -5.574 1.00 98.00 96 ILE A N 1
ATOM 734 C CA . ILE A 1 96 ? -3.718 9.330 -6.988 1.00 98.00 96 ILE A CA 1
ATOM 735 C C . ILE A 1 96 ? -4.239 8.168 -7.831 1.00 98.00 96 ILE A C 1
ATOM 737 O O . ILE A 1 96 ? -3.942 7.009 -7.551 1.00 98.00 96 ILE A O 1
ATOM 741 N N . PHE A 1 97 ? -4.997 8.478 -8.883 1.00 98.00 97 PHE A N 1
ATOM 742 C CA . PHE A 1 97 ? -5.467 7.495 -9.855 1.00 98.00 97 PHE A CA 1
ATOM 743 C C . PHE A 1 97 ? -4.879 7.782 -11.234 1.00 98.00 97 PHE A C 1
ATOM 745 O O . PHE A 1 97 ? -4.940 8.909 -11.720 1.00 98.00 97 PHE A O 1
ATOM 752 N N . HIS A 1 98 ? -4.376 6.738 -11.890 1.00 98.06 98 HIS A N 1
ATOM 753 C CA . HIS A 1 98 ? -3.902 6.796 -13.268 1.00 98.06 98 HIS A CA 1
ATOM 754 C C . HIS A 1 98 ? -4.419 5.584 -14.043 1.00 98.06 98 HIS A C 1
ATOM 756 O O . HIS A 1 98 ? -3.947 4.461 -13.846 1.00 98.06 98 HIS A O 1
ATOM 762 N N . HIS A 1 99 ? -5.383 5.818 -14.935 1.00 96.00 9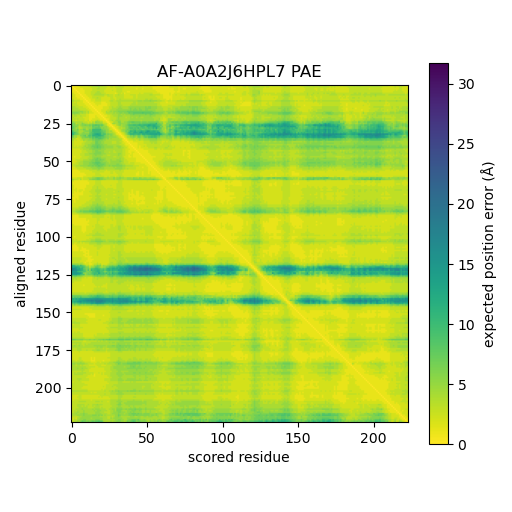9 HIS A N 1
ATOM 763 C CA . HIS A 1 99 ? -6.131 4.764 -15.627 1.00 96.00 99 HIS A CA 1
ATOM 764 C C . HIS A 1 99 ? -5.218 3.767 -16.348 1.00 96.00 99 HIS A C 1
ATOM 766 O O . HIS A 1 99 ? -5.255 2.573 -16.067 1.00 96.00 99 HIS A O 1
ATOM 772 N N . ALA A 1 100 ? -4.322 4.269 -17.203 1.00 95.50 100 ALA A N 1
ATOM 773 C CA . ALA A 1 100 ? -3.469 3.417 -18.026 1.00 95.50 100 ALA A CA 1
ATOM 774 C C . ALA A 1 100 ? -2.455 2.593 -17.214 1.00 95.50 100 ALA A C 1
ATOM 776 O O . ALA A 1 100 ? -1.989 1.572 -17.704 1.00 95.50 100 ALA A O 1
ATOM 777 N N . LEU A 1 101 ? -2.118 3.008 -15.986 1.00 97.25 101 LEU A N 1
ATOM 778 C CA . LEU A 1 101 ? -1.275 2.202 -15.098 1.00 97.25 101 LEU A CA 1
ATOM 779 C C . LEU A 1 101 ? -2.116 1.117 -14.421 1.00 97.25 101 LEU A C 1
ATOM 781 O O . LEU A 1 101 ? -1.731 -0.052 -14.374 1.00 97.25 101 LEU A O 1
ATOM 785 N N . ALA A 1 102 ? -3.275 1.515 -13.903 1.00 96.69 102 ALA A N 1
ATOM 786 C CA . ALA A 1 102 ? -4.143 0.637 -13.144 1.00 96.69 102 ALA A CA 1
ATOM 787 C C . ALA A 1 102 ? -4.671 -0.529 -14.004 1.00 96.69 102 ALA A C 1
ATOM 789 O O . ALA A 1 102 ? -4.621 -1.674 -13.565 1.00 96.69 102 ALA A O 1
ATOM 790 N N . GLU A 1 103 ? -5.037 -0.282 -15.266 1.00 93.69 103 GLU A N 1
ATOM 791 C CA . GL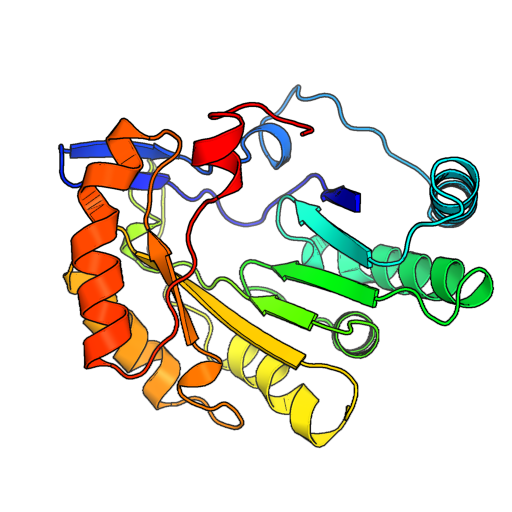U A 1 103 ? -5.421 -1.333 -16.228 1.00 93.69 103 GLU A CA 1
ATOM 792 C C . GLU A 1 103 ? -4.288 -2.312 -16.569 1.00 93.69 103 GLU A C 1
ATOM 794 O O . GLU A 1 103 ? -4.523 -3.444 -16.987 1.00 93.69 103 GLU A O 1
ATOM 799 N N . GLN A 1 104 ? -3.029 -1.900 -16.405 1.00 92.25 104 GLN A N 1
ATOM 800 C CA . GLN A 1 104 ? -1.876 -2.770 -16.637 1.00 92.25 104 GLN A CA 1
ATOM 801 C C . GLN A 1 104 ? -1.540 -3.628 -15.411 1.00 92.25 104 GLN A C 1
ATOM 803 O O . GLN A 1 104 ? -0.566 -4.377 -15.438 1.00 92.25 104 GLN A O 1
ATOM 808 N N . THR A 1 105 ? -2.332 -3.558 -14.346 1.00 95.31 105 THR A N 1
ATOM 809 C CA . THR A 1 105 ? -2.049 -4.223 -13.075 1.00 95.31 105 THR A CA 1
ATOM 810 C C . THR A 1 105 ? -2.976 -5.418 -12.877 1.00 95.31 105 THR A C 1
ATOM 812 O O . THR A 1 105 ? -4.162 -5.351 -13.192 1.00 95.31 105 THR A O 1
ATOM 815 N N . ASN A 1 106 ? -2.431 -6.527 -12.370 1.00 96.94 106 ASN A N 1
ATOM 816 C CA . ASN A 1 106 ? -3.217 -7.720 -12.060 1.00 96.94 106 ASN A CA 1
ATOM 817 C C . ASN A 1 106 ? -3.878 -7.624 -10.681 1.00 96.94 106 ASN A C 1
ATOM 819 O O . ASN A 1 106 ? -5.013 -8.053 -10.529 1.00 96.94 106 ASN A O 1
ATOM 823 N N . LEU A 1 107 ? -3.189 -7.039 -9.696 1.00 97.81 107 LEU A N 1
ATOM 824 C CA . LEU A 1 107 ? -3.746 -6.750 -8.373 1.00 97.81 107 LEU A CA 1
ATOM 825 C C . LEU A 1 107 ? -3.369 -5.340 -7.908 1.00 97.81 107 LEU A C 1
ATOM 827 O O . LEU A 1 107 ? -2.190 -5.013 -7.766 1.00 97.81 107 LEU A O 1
ATOM 831 N N . LEU A 1 108 ? -4.368 -4.518 -7.607 1.00 98.38 108 LEU A N 1
ATOM 832 C CA . LEU A 1 108 ? -4.191 -3.224 -6.954 1.00 98.38 108 LEU A CA 1
ATOM 833 C C . LEU A 1 108 ? -4.453 -3.379 -5.457 1.00 98.38 108 LEU A C 1
ATOM 835 O O . LEU A 1 108 ? -5.593 -3.531 -5.024 1.00 98.38 108 LEU A O 1
ATOM 839 N N . SER A 1 109 ? -3.386 -3.337 -4.660 1.00 98.50 109 SER A N 1
ATOM 840 C CA . SER A 1 109 ? -3.465 -3.348 -3.201 1.00 98.50 109 SER A CA 1
ATOM 841 C C . SER A 1 109 ? -3.464 -1.923 -2.673 1.00 98.50 109 SER A C 1
ATOM 843 O O . SER A 1 109 ? -2.415 -1.346 -2.382 1.00 98.50 109 SER A O 1
ATOM 845 N N . ILE A 1 110 ? -4.653 -1.358 -2.530 1.00 98.56 110 ILE A N 1
ATOM 846 C CA . ILE A 1 110 ? -4.841 0.030 -2.127 1.00 98.56 110 ILE A CA 1
ATOM 847 C C . ILE A 1 110 ? -4.920 0.072 -0.612 1.00 98.56 110 ILE A C 1
ATOM 849 O O . ILE A 1 110 ? -5.730 -0.624 -0.018 1.00 98.56 110 ILE A O 1
ATOM 853 N N . SER A 1 111 ? -4.096 0.889 0.028 1.00 98.19 111 SER A N 1
ATOM 854 C CA . SER A 1 111 ? -4.080 1.068 1.473 1.00 98.19 111 SER A CA 1
ATOM 855 C C . SER A 1 111 ? -4.417 2.514 1.820 1.00 98.19 111 SER A C 1
ATOM 857 O O . SER A 1 111 ? -3.497 3.316 2.030 1.00 98.19 111 SER A O 1
ATOM 859 N N . PRO A 1 112 ? -5.716 2.869 1.866 1.00 97.44 112 PRO A N 1
ATOM 860 C CA . PRO A 1 112 ? -6.130 4.198 2.279 1.00 97.44 112 PRO A CA 1
ATOM 861 C C . PRO A 1 112 ? -5.662 4.452 3.709 1.00 97.44 112 PRO A C 1
ATOM 863 O O . PRO A 1 112 ? -5.720 3.565 4.564 1.00 97.44 112 PRO A O 1
ATOM 866 N N . LYS A 1 113 ? -5.151 5.653 3.956 1.00 96.75 113 LYS A N 1
ATOM 867 C CA . LYS A 1 113 ? -4.646 6.041 5.272 1.00 96.75 113 LYS A CA 1
ATOM 868 C C . LYS A 1 113 ? -5.784 6.663 6.072 1.00 96.75 113 LYS A C 1
ATOM 870 O O . LYS A 1 113 ? -6.424 7.592 5.593 1.00 96.75 113 LYS A O 1
ATOM 875 N N . LEU A 1 114 ? -6.045 6.084 7.240 1.00 96.88 114 LEU A N 1
ATOM 876 C CA . LEU A 1 114 ? -7.053 6.541 8.193 1.00 96.88 114 LEU A CA 1
ATOM 877 C C . LEU A 1 114 ? -6.542 7.748 8.977 1.00 96.88 114 LEU A C 1
ATOM 879 O O . LEU A 1 114 ? -5.350 8.066 8.940 1.00 96.88 114 LEU A O 1
ATOM 883 N N . SER A 1 115 ? -7.433 8.395 9.717 1.00 95.50 115 SER A N 1
ATOM 884 C CA . SER A 1 115 ? -7.107 9.565 10.531 1.00 95.50 115 SER A CA 1
ATOM 885 C C . SER A 1 115 ? -6.016 9.263 11.568 1.00 95.50 115 SER A C 1
ATOM 887 O O . SER A 1 115 ? -5.138 10.096 11.802 1.00 95.50 115 SER A O 1
ATOM 889 N N . SER A 1 116 ? -5.986 8.036 12.097 1.00 94.62 116 SER A N 1
ATOM 890 C CA . SER A 1 116 ? -4.949 7.537 13.012 1.00 94.62 116 SER A CA 1
ATOM 891 C C . SER A 1 116 ? -3.528 7.534 12.423 1.00 94.62 116 SER A C 1
ATOM 893 O O . SER A 1 116 ? -2.554 7.506 13.174 1.00 94.62 116 SER A O 1
ATOM 895 N N . ALA A 1 117 ? -3.368 7.633 11.098 1.00 94.56 117 ALA A N 1
ATOM 896 C CA . ALA A 1 117 ? -2.066 7.719 10.428 1.00 94.56 117 ALA A CA 1
ATOM 897 C C . ALA A 1 117 ? -1.439 9.126 10.445 1.00 94.56 117 ALA A C 1
ATOM 899 O O . ALA A 1 117 ? -0.354 9.318 9.889 1.00 94.56 117 ALA A O 1
ATOM 900 N N . PHE A 1 118 ? -2.114 10.117 11.033 1.00 93.94 118 PHE A N 1
ATOM 901 C CA . PHE A 1 118 ? -1.713 11.524 11.018 1.00 93.94 118 PHE A CA 1
ATOM 902 C C . PHE A 1 118 ? -1.505 12.058 12.444 1.00 93.94 118 PHE A C 1
ATOM 904 O O . PHE A 1 118 ? -2.138 13.018 12.865 1.00 93.94 118 PHE A O 1
ATOM 911 N N . ASN A 1 119 ? -0.606 11.413 13.196 1.00 90.62 119 ASN A N 1
ATOM 912 C CA . ASN A 1 119 ? -0.171 11.826 14.540 1.00 90.62 119 ASN A CA 1
ATOM 913 C C . ASN A 1 119 ? 1.182 12.574 14.548 1.00 90.62 119 ASN A C 1
ATOM 915 O O . ASN A 1 119 ? 1.717 12.877 15.613 1.00 90.62 119 ASN A O 1
ATOM 919 N N . GLY A 1 120 ? 1.774 12.840 13.379 1.00 83.44 120 GLY A N 1
ATOM 920 C CA . GLY A 1 120 ? 3.062 13.530 13.256 1.00 83.44 120 GLY A CA 1
ATOM 921 C C . GLY A 1 120 ? 2.947 15.055 13.348 1.00 83.44 120 GLY A C 1
ATOM 922 O O . GLY A 1 120 ? 1.878 15.628 13.120 1.00 83.44 120 GLY A O 1
ATOM 923 N N . GLU A 1 121 ? 4.067 15.726 13.619 1.00 75.00 121 GLU A N 1
ATOM 924 C CA . GLU A 1 121 ? 4.144 17.191 13.585 1.00 75.00 121 GLU A CA 1
ATOM 925 C C . GLU A 1 121 ? 3.738 17.735 12.205 1.00 75.00 121 GLU A C 1
ATOM 927 O O . GLU A 1 121 ? 4.120 17.188 11.168 1.00 75.00 121 GLU A O 1
ATOM 932 N N . ASN A 1 122 ? 2.950 18.816 12.187 1.00 70.62 122 ASN A N 1
ATOM 933 C CA . ASN A 1 122 ? 2.418 19.452 10.972 1.00 70.62 122 ASN A CA 1
ATOM 934 C C . ASN A 1 122 ? 1.559 18.537 10.076 1.00 70.62 122 ASN A C 1
ATOM 936 O O . ASN A 1 122 ? 1.372 18.820 8.888 1.00 70.62 122 ASN A O 1
ATOM 940 N N . SER A 1 123 ? 1.022 17.440 10.615 1.00 74.25 123 SER A N 1
ATOM 941 C CA . SER A 1 123 ? 0.093 16.598 9.869 1.00 74.25 123 SER A CA 1
ATOM 942 C C . SER A 1 123 ? -1.296 17.242 9.799 1.00 74.25 123 SER A C 1
ATOM 944 O O . SER A 1 123 ? -1.833 17.756 10.778 1.00 74.25 123 SER A O 1
ATOM 946 N N . SER A 1 124 ? -1.881 17.237 8.602 1.00 76.31 124 SER A N 1
ATOM 947 C CA . SER A 1 124 ? -3.307 17.502 8.417 1.00 76.31 124 SER A CA 1
ATOM 948 C C . SER A 1 124 ? -4.010 16.158 8.340 1.00 76.31 124 SER A C 1
ATOM 950 O O . SER A 1 124 ? -3.627 15.318 7.523 1.00 76.31 124 SER A O 1
ATOM 952 N N . VAL A 1 125 ? -5.022 15.949 9.185 1.00 77.00 125 VAL A N 1
ATOM 953 C CA . VAL A 1 125 ? -5.884 14.768 9.089 1.00 77.00 125 VAL A CA 1
ATOM 954 C C . VAL A 1 125 ? -6.543 14.783 7.714 1.00 77.00 125 VAL A C 1
ATOM 956 O O . VAL A 1 125 ? -7.207 15.753 7.341 1.00 77.00 125 VAL A O 1
ATOM 959 N N . LYS A 1 126 ? -6.334 13.714 6.947 1.00 79.44 126 LYS A N 1
ATOM 960 C CA . LYS A 1 126 ? -6.909 13.544 5.614 1.00 79.44 126 LYS A CA 1
ATOM 961 C C . LYS A 1 126 ? -7.758 12.291 5.614 1.00 79.44 126 LYS A C 1
ATOM 963 O O . LYS A 1 126 ? -7.229 11.189 5.711 1.00 79.44 126 LYS A O 1
ATOM 968 N N . ALA A 1 127 ? -9.066 12.473 5.473 1.00 87.62 127 ALA A N 1
ATOM 969 C CA . ALA A 1 127 ? -9.952 11.354 5.207 1.00 87.62 127 ALA A CA 1
ATOM 970 C C . ALA A 1 127 ? -9.593 10.717 3.849 1.00 87.62 127 ALA A C 1
ATOM 972 O O . ALA A 1 127 ? -9.197 11.442 2.926 1.00 87.62 127 ALA A O 1
ATOM 973 N N . PRO A 1 128 ? -9.764 9.394 3.691 1.00 94.81 128 PRO A N 1
ATOM 974 C CA . PRO A 1 128 ? -9.611 8.736 2.401 1.00 94.81 128 PRO A CA 1
ATOM 975 C C . PRO A 1 128 ? -10.442 9.396 1.291 1.00 94.81 128 PRO A C 1
ATOM 977 O O . PRO A 1 128 ? -11.643 9.633 1.454 1.00 94.81 128 PRO A O 1
ATOM 980 N N . ASP A 1 129 ? -9.818 9.644 0.137 1.00 95.56 129 ASP A N 1
ATOM 981 C CA . ASP A 1 129 ? -10.504 10.193 -1.034 1.00 95.56 129 ASP A CA 1
ATOM 982 C C . ASP A 1 129 ? -11.391 9.122 -1.683 1.00 95.56 129 ASP A C 1
ATOM 984 O O . ASP A 1 129 ? -10.950 8.262 -2.449 1.00 95.56 129 ASP A O 1
ATOM 988 N N . LYS A 1 130 ? -12.684 9.187 -1.371 1.00 96.81 130 LYS A N 1
ATOM 989 C CA . LYS A 1 130 ? -13.687 8.238 -1.860 1.00 96.81 130 LYS A CA 1
ATOM 990 C C . LYS A 1 130 ? -13.829 8.243 -3.382 1.00 96.81 130 LYS A C 1
ATOM 992 O O . LYS A 1 130 ? -14.174 7.206 -3.943 1.00 96.81 130 LYS A O 1
ATOM 997 N N . GLU A 1 131 ? -13.581 9.369 -4.052 1.00 97.62 131 GLU A N 1
ATOM 998 C CA . GLU A 1 131 ? -13.675 9.450 -5.510 1.00 97.62 131 GLU A CA 1
ATOM 999 C C . GLU A 1 131 ? -12.531 8.664 -6.156 1.00 97.62 131 GLU A C 1
ATOM 1001 O O . GLU A 1 131 ? -12.756 7.859 -7.064 1.00 97.62 131 GLU A O 1
ATOM 1006 N N . VAL A 1 132 ? -11.310 8.835 -5.645 1.00 97.88 132 VAL A N 1
ATOM 1007 C CA . VAL A 1 132 ? -10.136 8.081 -6.103 1.00 97.88 132 VAL A CA 1
ATOM 1008 C C . VAL A 1 132 ? -10.311 6.584 -5.841 1.00 97.88 132 VAL A C 1
ATOM 1010 O O . VAL A 1 132 ? -10.111 5.774 -6.750 1.00 97.88 132 VAL A O 1
ATOM 1013 N N . LEU A 1 133 ? -10.766 6.199 -4.644 1.00 98.06 133 LEU A N 1
ATOM 1014 C CA . LEU A 1 133 ? -11.054 4.795 -4.327 1.00 98.06 133 LEU A CA 1
ATOM 1015 C C . LEU A 1 133 ? -12.123 4.205 -5.254 1.00 98.06 133 LEU A C 1
ATOM 1017 O O . LEU A 1 133 ? -11.967 3.089 -5.753 1.00 98.06 133 LEU A O 1
ATOM 1021 N N . GLN A 1 134 ? -13.183 4.962 -5.551 1.00 97.88 134 GLN A N 1
ATOM 1022 C CA . GLN A 1 134 ? -14.224 4.507 -6.466 1.00 97.88 134 GLN A CA 1
ATOM 1023 C C . GLN A 1 134 ? -13.700 4.318 -7.895 1.00 97.88 134 GLN A C 1
ATOM 1025 O O . GLN A 1 134 ? -14.139 3.381 -8.569 1.00 97.88 134 GLN A O 1
ATOM 1030 N N . LYS A 1 135 ? -12.767 5.157 -8.371 1.00 97.38 135 LYS A N 1
ATOM 1031 C CA . LYS A 1 135 ? -12.132 4.988 -9.692 1.00 97.38 135 LYS A CA 1
ATOM 1032 C C . LYS A 1 135 ? -11.399 3.654 -9.784 1.00 97.38 135 LYS A C 1
ATOM 1034 O O . LYS A 1 135 ? -11.612 2.920 -10.746 1.00 97.38 135 LYS A O 1
ATOM 1039 N N . PHE A 1 136 ? -10.629 3.296 -8.757 1.00 97.50 136 PHE A N 1
ATOM 1040 C CA . PHE A 1 136 ? -9.965 1.997 -8.696 1.00 97.50 136 PHE A CA 1
ATOM 1041 C C . PHE A 1 136 ? -10.945 0.823 -8.692 1.00 97.50 136 PHE A C 1
ATOM 1043 O O . PHE A 1 136 ? -10.825 -0.072 -9.522 1.00 97.50 136 PHE A O 1
ATOM 1050 N N . LEU A 1 137 ? -11.946 0.838 -7.810 1.00 96.62 137 LEU A N 1
ATOM 1051 C CA . LEU A 1 137 ? -12.941 -0.240 -7.734 1.00 96.62 137 LEU A CA 1
ATOM 1052 C C . LEU A 1 137 ? -13.738 -0.396 -9.038 1.00 96.62 137 LEU A C 1
ATOM 1054 O O . LEU A 1 137 ? -14.105 -1.502 -9.430 1.00 96.62 137 LEU A O 1
ATOM 1058 N N . SER A 1 138 ? -13.971 0.706 -9.754 1.00 95.44 138 SER A N 1
ATOM 1059 C CA . SER A 1 138 ? -14.694 0.693 -11.031 1.00 95.44 138 SER A CA 1
ATOM 1060 C C . SER A 1 138 ? -13.918 0.025 -12.171 1.00 95.44 138 SER A C 1
ATOM 1062 O O . SER A 1 138 ? -14.530 -0.291 -13.192 1.00 95.44 138 SER A O 1
ATOM 1064 N N . LEU A 1 139 ? -12.614 -0.239 -12.016 1.00 92.75 139 LEU A N 1
ATOM 1065 C CA . LEU A 1 139 ? -11.832 -0.990 -13.005 1.00 92.75 139 LEU A CA 1
ATOM 1066 C C . LEU A 1 139 ? -12.361 -2.408 -13.198 1.00 92.75 139 LEU A C 1
ATOM 1068 O O . LEU A 1 139 ? -12.348 -2.905 -14.319 1.00 92.75 139 LEU A O 1
ATOM 1072 N N . ARG A 1 140 ? -12.928 -3.020 -12.151 1.00 86.44 140 ARG A N 1
ATOM 1073 C CA . ARG A 1 140 ? -13.533 -4.358 -12.230 1.00 86.44 140 ARG A CA 1
ATOM 1074 C C . ARG A 1 140 ? -14.693 -4.454 -13.224 1.00 86.44 140 ARG A C 1
ATOM 1076 O O . ARG A 1 140 ? -15.049 -5.548 -13.637 1.00 86.44 140 ARG A O 1
ATOM 1083 N N . LYS A 1 141 ? -15.294 -3.326 -13.626 1.00 84.12 141 LYS A N 1
ATOM 1084 C CA . LYS A 1 141 ? -16.314 -3.308 -14.690 1.00 84.12 141 LYS A CA 1
ATOM 1085 C C . LYS A 1 141 ? -15.737 -3.501 -16.089 1.00 84.12 141 LYS A C 1
ATOM 1087 O O . LYS A 1 141 ? -16.478 -3.879 -16.987 1.00 84.12 141 LYS A O 1
ATOM 1092 N N . HIS A 1 142 ? -14.469 -3.153 -16.280 1.00 78.81 142 HIS A N 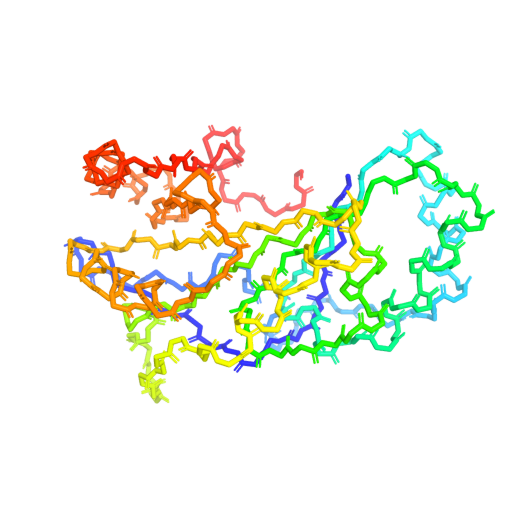1
ATOM 1093 C CA . HIS A 1 142 ? -13.857 -2.999 -17.600 1.00 78.81 142 HIS A CA 1
ATOM 1094 C C . HIS A 1 142 ? -12.623 -3.891 -17.787 1.00 78.81 142 HIS A C 1
ATOM 1096 O O . HIS A 1 142 ? -12.177 -4.079 -18.913 1.00 78.81 142 HIS A O 1
ATOM 1102 N N . SER A 1 143 ? -12.081 -4.453 -16.703 1.00 78.56 143 SER A N 1
ATOM 1103 C CA . SER A 1 143 ? -10.935 -5.357 -16.719 1.00 78.56 143 SER A CA 1
ATOM 1104 C C . SER A 1 143 ? -11.252 -6.618 -15.924 1.00 78.56 143 SER A C 1
ATOM 1106 O O . SER A 1 143 ? -11.309 -6.590 -14.696 1.00 78.56 143 SER A O 1
ATOM 1108 N N . GLU A 1 144 ? -11.406 -7.742 -16.625 1.00 75.44 144 GLU A N 1
ATOM 1109 C CA . GLU A 1 144 ? -11.550 -9.068 -16.004 1.00 75.44 144 GLU A CA 1
ATOM 1110 C C . GLU A 1 144 ? -10.260 -9.530 -15.305 1.00 75.44 144 GLU A C 1
ATOM 1112 O O . GLU A 1 144 ? -10.285 -10.423 -14.464 1.00 75.44 144 GLU A O 1
ATOM 1117 N N . ASN A 1 145 ? -9.124 -8.908 -15.636 1.00 81.12 145 ASN A N 1
ATOM 1118 C CA . ASN A 1 145 ? -7.797 -9.322 -15.181 1.00 81.12 145 ASN A CA 1
ATOM 1119 C C . ASN A 1 145 ? -7.234 -8.462 -14.042 1.00 81.12 145 ASN A C 1
ATOM 1121 O O . ASN A 1 145 ? -6.111 -8.724 -13.601 1.00 81.12 145 ASN A O 1
ATOM 1125 N N . THR A 1 146 ? -7.961 -7.427 -13.609 1.00 91.62 146 THR A N 1
ATOM 1126 C CA . THR A 1 146 ? -7.522 -6.503 -12.558 1.00 91.62 146 THR A CA 1
ATOM 1127 C C . THR A 1 146 ? -8.362 -6.697 -11.309 1.00 91.62 146 THR A C 1
ATOM 1129 O O . THR A 1 146 ? -9.507 -6.252 -11.228 1.00 91.62 146 THR A O 1
ATOM 1132 N N . ASP A 1 147 ? -7.750 -7.320 -10.313 1.00 95.12 147 ASP A N 1
ATOM 1133 C CA . ASP A 1 147 ? -8.301 -7.428 -8.976 1.00 95.12 147 ASP A CA 1
ATOM 1134 C C . ASP A 1 147 ? -7.931 -6.196 -8.132 1.00 95.12 147 ASP A C 1
ATOM 1136 O O . ASP A 1 147 ? -6.931 -5.513 -8.384 1.00 95.12 147 ASP A O 1
ATOM 1140 N N . VAL A 1 148 ? -8.750 -5.880 -7.129 1.00 97.00 148 VAL A N 1
ATOM 1141 C CA . VAL A 1 148 ? -8.584 -4.680 -6.293 1.00 97.00 148 VAL A CA 1
ATOM 1142 C C . VAL A 1 148 ? -8.902 -4.993 -4.841 1.00 97.00 148 VAL A C 1
ATOM 1144 O O . VAL A 1 148 ? -10.023 -5.374 -4.542 1.00 97.00 148 VAL A O 1
ATOM 1147 N N . GLN A 1 149 ? -7.978 -4.741 -3.923 1.00 97.62 149 GLN A N 1
ATOM 1148 C CA . GLN A 1 149 ? -8.226 -4.881 -2.487 1.00 97.62 149 GLN A CA 1
ATOM 1149 C C . GLN A 1 149 ? -8.030 -3.550 -1.759 1.00 97.62 149 GLN A C 1
ATOM 1151 O O . GLN A 1 149 ? -7.155 -2.756 -2.117 1.00 97.62 149 GLN A O 1
ATOM 1156 N N . LEU A 1 150 ? -8.822 -3.326 -0.711 1.00 98.56 150 LEU A N 1
ATOM 1157 C CA . LEU A 1 150 ? -8.685 -2.212 0.222 1.00 98.56 150 LEU A CA 1
ATOM 1158 C C . LEU A 1 150 ? -8.064 -2.726 1.525 1.00 98.56 150 LEU A C 1
ATOM 1160 O O . LEU A 1 150 ? -8.713 -3.425 2.294 1.00 98.56 150 LEU A O 1
ATOM 1164 N N . LYS A 1 151 ? -6.800 -2.388 1.775 1.00 98.56 151 LYS A N 1
ATOM 1165 C CA . LYS A 1 151 ? -5.992 -2.851 2.909 1.00 98.56 151 LYS A CA 1
ATOM 1166 C C . LYS A 1 151 ? -5.770 -1.731 3.926 1.00 98.56 151 LYS A C 1
ATOM 1168 O O . LYS A 1 151 ? -4.862 -0.912 3.768 1.00 98.56 151 LYS A O 1
ATOM 1173 N N . PHE A 1 152 ? -6.563 -1.700 4.985 1.00 98.50 152 PHE A N 1
ATOM 1174 C CA . PHE A 1 152 ? -6.467 -0.691 6.038 1.00 98.50 152 PHE A CA 1
ATOM 1175 C C . PHE A 1 152 ? -5.471 -1.119 7.115 1.00 98.50 152 PHE A C 1
ATOM 1177 O O . PHE A 1 152 ? -5.533 -2.243 7.609 1.00 98.50 152 PHE A O 1
ATOM 1184 N N . VAL A 1 153 ? -4.546 -0.224 7.473 1.00 97.81 153 VAL A N 1
ATOM 1185 C CA . VAL A 1 153 ? -3.712 -0.398 8.670 1.00 97.81 153 VAL A CA 1
ATOM 1186 C C . VAL A 1 153 ? -4.506 0.130 9.854 1.00 97.81 153 VAL A C 1
ATOM 1188 O O . VAL A 1 153 ? -4.897 1.294 9.833 1.00 97.81 153 VAL A O 1
ATOM 1191 N N . VAL A 1 154 ? -4.742 -0.723 10.845 1.00 98.00 154 VAL A N 1
ATOM 1192 C CA . VAL A 1 154 ? -5.544 -0.409 12.030 1.00 98.00 154 VAL A CA 1
ATOM 1193 C C . VAL A 1 154 ? -4.617 -0.228 13.228 1.00 98.00 154 VAL A C 1
ATOM 1195 O O . VAL A 1 154 ? -3.844 -1.128 13.570 1.00 98.00 154 VAL A O 1
ATOM 1198 N N . ALA A 1 155 ? -4.690 0.952 13.833 1.00 96.06 155 ALA A N 1
ATOM 1199 C CA . ALA A 1 155 ? -3.928 1.366 15.003 1.00 96.06 155 ALA A CA 1
ATOM 1200 C C . ALA A 1 155 ? -4.765 1.281 16.285 1.00 96.06 155 ALA A C 1
ATOM 1202 O O . ALA A 1 155 ? -4.241 0.925 17.339 1.00 96.06 155 ALA A O 1
ATOM 1203 N N . GLU A 1 156 ? -6.062 1.579 16.189 1.00 95.25 156 GLU A N 1
ATOM 1204 C CA . GLU A 1 156 ? -6.954 1.719 17.340 1.00 95.25 156 GLU A CA 1
ATOM 1205 C C . GLU A 1 156 ? -8.400 1.288 17.024 1.00 95.25 156 GLU A C 1
ATOM 1207 O O . GLU A 1 156 ? -8.789 1.224 15.859 1.00 95.25 156 GLU A O 1
ATOM 1212 N N . PRO A 1 157 ? -9.240 0.983 18.035 1.00 96.25 157 PRO A N 1
ATOM 1213 C CA . PRO A 1 157 ? -10.615 0.529 17.803 1.00 96.25 157 PRO A CA 1
ATOM 1214 C C . PRO A 1 157 ? -11.498 1.511 17.013 1.00 96.25 157 PRO A C 1
ATOM 1216 O O . PRO A 1 157 ? -12.361 1.069 16.253 1.00 96.25 157 PRO A O 1
ATOM 1219 N N . SER A 1 158 ? -11.278 2.823 17.161 1.00 95.44 158 SER A N 1
ATOM 1220 C CA . SER A 1 158 ? -12.001 3.896 16.454 1.00 95.44 158 SER A CA 1
ATOM 1221 C C . SER A 1 158 ? -11.833 3.848 14.935 1.00 95.44 158 SER A C 1
ATOM 1223 O O . SER A 1 158 ? -12.728 4.293 14.214 1.00 95.44 158 SER A O 1
ATOM 1225 N N . ASP A 1 159 ? -10.746 3.253 14.435 1.00 97.38 159 ASP A N 1
ATOM 1226 C CA . ASP A 1 159 ? -10.510 3.076 13.000 1.00 97.38 159 ASP A CA 1
ATOM 1227 C C . ASP A 1 159 ? -11.638 2.280 12.324 1.00 97.38 159 ASP A C 1
ATOM 1229 O O . ASP A 1 159 ? -11.924 2.489 11.145 1.00 97.38 159 ASP A O 1
ATOM 1233 N N . GLU A 1 160 ? -12.323 1.386 13.047 1.00 97.81 160 GLU A N 1
ATOM 1234 C CA . GLU A 1 160 ? -13.411 0.588 12.474 1.00 97.81 160 GLU A CA 1
ATOM 1235 C C . GLU A 1 160 ? -14.549 1.460 11.933 1.00 97.81 160 GLU A C 1
ATOM 1237 O O . GLU A 1 160 ? -15.066 1.216 10.836 1.00 97.81 160 GLU A O 1
ATOM 1242 N N . GLU A 1 161 ? -14.957 2.473 12.699 1.00 97.44 161 GLU A N 1
ATOM 1243 C CA . GLU A 1 161 ? -16.048 3.362 12.307 1.00 97.44 161 GLU A CA 1
ATOM 1244 C C . GLU A 1 161 ? -15.653 4.175 11.069 1.00 97.44 161 GLU A C 1
ATOM 1246 O O . GLU A 1 161 ? -16.443 4.314 10.129 1.00 97.44 161 GLU A O 1
ATOM 1251 N N . GLU A 1 162 ? -14.404 4.643 11.018 1.00 97.44 162 GLU A N 1
ATOM 1252 C CA . GLU A 1 162 ? -13.870 5.361 9.863 1.00 97.44 162 GLU A CA 1
ATOM 1253 C C . GLU A 1 162 ? -13.812 4.466 8.617 1.00 97.44 162 GLU A C 1
ATOM 1255 O O . GLU A 1 162 ? -14.211 4.900 7.530 1.00 97.44 162 GLU A O 1
ATOM 1260 N N . ILE A 1 163 ? -13.398 3.203 8.763 1.00 97.88 163 ILE A N 1
ATOM 1261 C CA . ILE A 1 163 ? -13.412 2.217 7.675 1.00 97.88 163 ILE A CA 1
ATOM 1262 C C . ILE A 1 163 ? -14.843 2.021 7.176 1.00 97.88 163 ILE A C 1
ATOM 1264 O O . ILE A 1 163 ? -15.092 2.200 5.982 1.00 97.88 163 ILE A O 1
ATOM 1268 N N . ARG A 1 164 ? -15.805 1.736 8.067 1.00 97.31 164 ARG A N 1
ATOM 1269 C CA . ARG A 1 164 ? -17.224 1.550 7.706 1.00 97.31 164 ARG A CA 1
ATOM 1270 C C . ARG A 1 164 ? -17.788 2.772 6.981 1.00 97.31 164 ARG A C 1
ATOM 1272 O O . ARG A 1 164 ? -18.432 2.625 5.942 1.00 97.31 164 ARG A O 1
ATOM 1279 N N . LYS A 1 165 ? -17.507 3.981 7.474 1.00 96.50 165 LYS A N 1
ATOM 1280 C CA . LYS A 1 165 ? -17.922 5.243 6.840 1.00 96.50 165 LYS A CA 1
ATOM 1281 C C . LYS A 1 165 ? -17.269 5.446 5.475 1.00 96.50 165 LYS A C 1
ATOM 1283 O O . LYS A 1 165 ? -17.899 5.998 4.567 1.00 96.50 165 LYS A O 1
ATOM 1288 N N . THR A 1 166 ? -16.012 5.038 5.323 1.00 96.00 166 THR A N 1
ATOM 1289 C CA . THR A 1 166 ? -15.268 5.141 4.064 1.00 96.00 166 THR A CA 1
ATOM 1290 C C . THR A 1 166 ? -15.864 4.215 3.014 1.00 96.00 166 THR A C 1
ATOM 1292 O O . THR A 1 166 ? -16.257 4.681 1.943 1.00 96.00 166 THR A O 1
ATOM 1295 N N . VAL A 1 167 ? -15.993 2.927 3.340 1.00 96.94 167 VAL A N 1
ATOM 1296 C CA . VAL A 1 167 ? -16.418 1.890 2.390 1.00 96.94 167 VAL A CA 1
ATOM 1297 C C . VAL A 1 167 ? -17.927 1.864 2.156 1.00 96.94 167 VAL A C 1
ATOM 1299 O O . VAL A 1 167 ? -18.358 1.471 1.079 1.00 96.94 167 VAL A O 1
ATOM 1302 N N . GLY A 1 168 ? -18.739 2.345 3.104 1.00 96.06 168 GLY A N 1
ATOM 1303 C CA . GLY A 1 168 ? -20.206 2.297 3.026 1.00 96.06 168 GLY A CA 1
ATOM 1304 C C . GLY A 1 168 ? -20.827 3.078 1.862 1.00 96.06 168 GLY A C 1
ATOM 1305 O O . GLY A 1 168 ? -21.988 2.863 1.529 1.00 96.06 168 GLY A O 1
ATOM 1306 N N . THR A 1 169 ? -20.069 3.969 1.219 1.00 94.06 169 THR A N 1
ATOM 1307 C CA . THR A 1 169 ? -20.504 4.708 0.019 1.00 94.06 169 THR A CA 1
ATOM 1308 C C . THR A 1 169 ? -19.888 4.190 -1.281 1.00 94.06 169 THR A C 1
ATOM 1310 O O . THR A 1 169 ? -20.254 4.669 -2.355 1.00 94.06 169 THR A O 1
ATOM 1313 N N . LEU A 1 170 ? -18.932 3.262 -1.199 1.00 97.00 170 LEU A N 1
ATOM 1314 C CA . LEU A 1 170 ? -18.242 2.709 -2.359 1.00 97.00 170 LEU A CA 1
ATOM 1315 C C . LEU A 1 170 ? -19.072 1.591 -3.003 1.00 97.00 170 LEU A C 1
ATOM 1317 O O . LEU A 1 170 ? -19.950 0.989 -2.386 1.00 97.00 170 LEU A O 1
ATOM 1321 N N . LYS A 1 171 ? -18.794 1.313 -4.273 1.00 96.25 171 LYS A N 1
ATOM 1322 C CA . LYS A 1 171 ? -19.453 0.279 -5.080 1.00 96.25 171 LYS A CA 1
ATOM 1323 C C . LYS A 1 171 ? -18.414 -0.580 -5.790 1.00 96.25 171 LYS A C 1
ATOM 1325 O O . LYS A 1 171 ? -17.290 -0.131 -5.999 1.00 96.25 171 LYS A O 1
ATOM 1330 N N . HIS A 1 172 ? -18.843 -1.751 -6.263 1.00 94.50 172 HIS A N 1
ATOM 1331 C CA . HIS A 1 172 ? -18.031 -2.688 -7.060 1.00 94.50 172 HIS A CA 1
ATOM 1332 C C . HIS A 1 172 ? -16.920 -3.384 -6.265 1.00 94.50 172 HIS A C 1
ATOM 1334 O O . HIS A 1 172 ? -15.845 -3.646 -6.790 1.00 94.50 172 HIS A O 1
ATOM 1340 N N . PHE A 1 173 ? -17.212 -3.698 -5.006 1.00 94.94 173 PHE A N 1
ATOM 1341 C CA . PHE A 1 173 ? -16.383 -4.530 -4.142 1.00 94.94 173 PHE A CA 1
ATOM 1342 C C . PHE A 1 173 ? -17.287 -5.387 -3.247 1.00 94.94 173 PHE A C 1
ATOM 1344 O O . PHE A 1 173 ? -18.491 -5.136 -3.136 1.00 94.94 173 PHE A O 1
ATOM 1351 N N . SER A 1 174 ? -16.697 -6.391 -2.620 1.00 94.50 174 SER A N 1
ATOM 1352 C CA . SER A 1 174 ? -17.302 -7.284 -1.639 1.00 94.50 174 SER A CA 1
ATOM 1353 C C . SER A 1 174 ? -16.567 -7.171 -0.295 1.00 94.50 174 SER A C 1
ATOM 1355 O O . SER A 1 174 ? -15.430 -6.697 -0.267 1.00 94.50 174 SER A O 1
ATOM 1357 N N . PRO A 1 175 ? -17.162 -7.598 0.833 1.00 95.25 175 PRO A N 1
ATOM 1358 C CA . PRO A 1 175 ? -16.472 -7.594 2.130 1.00 95.25 175 PRO A CA 1
ATOM 1359 C C . PRO A 1 175 ? -15.111 -8.312 2.115 1.00 95.25 175 PRO A C 1
ATOM 1361 O O . PRO A 1 175 ? -14.171 -7.864 2.766 1.00 95.25 175 PRO A O 1
ATOM 1364 N N . ASP A 1 176 ? -14.983 -9.346 1.286 1.00 95.69 176 ASP A N 1
ATOM 1365 C CA . ASP A 1 176 ? -13.761 -10.118 1.040 1.00 95.69 176 ASP A CA 1
ATOM 1366 C C . ASP A 1 176 ? -12.612 -9.312 0.410 1.00 95.69 176 ASP A C 1
ATOM 1368 O O . ASP A 1 176 ? -11.451 -9.724 0.467 1.00 95.69 176 ASP A O 1
ATOM 1372 N N . ASP A 1 177 ? -12.916 -8.161 -0.186 1.00 97.06 177 ASP A N 1
ATOM 1373 C CA . ASP A 1 177 ? -11.927 -7.251 -0.763 1.00 97.06 177 ASP A CA 1
ATOM 1374 C C . ASP A 1 177 ? -11.372 -6.270 0.281 1.00 97.06 177 ASP A C 1
ATOM 1376 O O . ASP A 1 177 ? -10.440 -5.517 -0.010 1.00 97.06 177 ASP A O 1
ATOM 1380 N N . ILE A 1 178 ? -11.928 -6.264 1.499 1.00 98.44 178 ILE A N 1
ATOM 1381 C CA . ILE A 1 178 ? -11.443 -5.460 2.619 1.00 98.44 178 ILE A CA 1
ATOM 1382 C C . ILE A 1 178 ? -10.495 -6.305 3.462 1.00 98.44 178 ILE A C 1
ATOM 1384 O O . ILE A 1 178 ? -10.854 -7.359 3.983 1.00 98.44 178 ILE A O 1
ATOM 1388 N N . PHE A 1 179 ? -9.283 -5.794 3.639 1.00 98.75 179 PHE A N 1
ATOM 1389 C CA . PHE A 1 179 ? -8.246 -6.382 4.465 1.00 98.75 179 PHE A CA 1
ATOM 1390 C C . PHE A 1 179 ? -7.904 -5.445 5.617 1.00 98.75 179 PHE A C 1
ATOM 1392 O O . PHE A 1 179 ? -7.664 -4.255 5.404 1.00 98.75 179 PHE A O 1
ATOM 1399 N N . LEU A 1 180 ? -7.814 -5.989 6.825 1.00 98.75 180 LEU A N 1
ATOM 1400 C CA . LEU A 1 180 ? -7.288 -5.287 7.985 1.00 98.75 180 LEU A CA 1
ATOM 1401 C C . LEU A 1 180 ? -5.895 -5.795 8.326 1.00 98.75 180 LEU A C 1
ATOM 1403 O O . LEU A 1 180 ? -5.678 -6.993 8.503 1.00 98.75 180 LEU A O 1
ATOM 1407 N N . MET A 1 181 ? -4.956 -4.867 8.432 1.00 98.12 181 MET A N 1
ATOM 1408 C CA . MET A 1 181 ? -3.569 -5.122 8.781 1.00 98.12 181 MET A CA 1
ATOM 1409 C C . MET A 1 181 ? -3.259 -4.477 10.134 1.00 98.12 181 MET A C 1
ATOM 1411 O O . MET A 1 181 ? -3.518 -3.285 10.297 1.00 98.12 181 MET A O 1
ATOM 1415 N N . PRO A 1 182 ? -2.675 -5.211 11.095 1.00 97.50 182 PRO A N 1
ATOM 1416 C CA . PRO A 1 182 ? -2.273 -4.621 12.363 1.00 97.50 182 PRO A CA 1
ATOM 1417 C C . PRO A 1 182 ? -1.128 -3.619 12.177 1.00 97.50 182 PRO A C 1
ATOM 1419 O O . PRO A 1 182 ? -0.238 -3.804 11.332 1.00 97.50 182 PRO A O 1
ATOM 1422 N N . LEU A 1 183 ? -1.161 -2.540 12.960 1.00 96.62 183 LEU A N 1
ATOM 1423 C CA . LEU A 1 183 ? -0.056 -1.597 13.089 1.00 96.62 183 LEU A CA 1
ATOM 1424 C C . LEU A 1 183 ? 1.094 -2.223 13.892 1.00 96.62 183 LEU A C 1
ATOM 1426 O O . LEU A 1 183 ? 0.874 -2.807 14.950 1.00 96.62 183 LEU A O 1
ATOM 1430 N N . GLY A 1 184 ? 2.320 -2.045 13.400 1.00 92.44 184 GLY A N 1
ATOM 1431 C CA . GLY A 1 184 ? 3.548 -2.395 14.108 1.00 92.44 184 GLY A CA 1
ATOM 1432 C C . GLY A 1 184 ? 4.725 -2.604 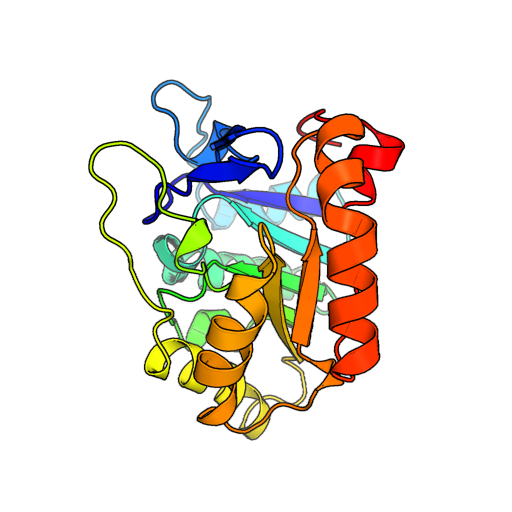13.156 1.00 92.44 184 GLY A C 1
ATOM 1433 O O . GLY A 1 184 ? 4.558 -3.127 12.050 1.00 92.44 184 GLY A O 1
ATOM 1434 N N . SER A 1 185 ? 5.911 -2.189 13.595 1.00 88.44 185 SER A N 1
ATOM 1435 C CA . SER A 1 185 ? 7.190 -2.309 12.875 1.00 88.44 185 SER A CA 1
ATOM 1436 C C . SER A 1 185 ? 8.087 -3.422 13.430 1.00 88.44 185 SER A C 1
ATOM 1438 O O . SER A 1 185 ? 9.121 -3.747 12.851 1.00 88.44 185 SER A O 1
ATOM 1440 N N . ASN A 1 186 ? 7.705 -4.024 14.554 1.00 90.00 186 ASN A N 1
ATOM 1441 C CA . ASN A 1 186 ? 8.350 -5.191 15.148 1.00 90.00 186 ASN A CA 1
ATOM 1442 C C . ASN A 1 186 ? 7.301 -6.088 15.824 1.00 90.00 186 ASN A C 1
ATOM 1444 O O . ASN A 1 186 ? 6.121 -5.744 15.895 1.00 90.00 186 ASN A O 1
ATOM 1448 N N . GLU A 1 187 ? 7.734 -7.255 16.295 1.00 90.50 187 GLU A N 1
ATOM 1449 C CA . GLU A 1 187 ? 6.848 -8.244 16.908 1.00 90.50 187 GLU A CA 1
ATOM 1450 C C . GLU A 1 187 ? 6.133 -7.702 18.156 1.00 90.50 187 GLU A C 1
ATOM 1452 O O . GLU A 1 187 ? 4.920 -7.868 18.276 1.00 90.50 187 GLU A O 1
ATOM 1457 N N . THR A 1 188 ? 6.844 -6.986 19.030 1.00 91.81 188 THR A N 1
ATOM 1458 C CA . THR A 1 188 ? 6.276 -6.387 20.248 1.00 91.81 188 THR A CA 1
ATOM 1459 C C . THR A 1 188 ? 5.175 -5.380 19.928 1.00 91.81 188 THR A C 1
ATOM 1461 O O . THR A 1 188 ? 4.120 -5.400 20.554 1.00 91.81 188 THR A O 1
ATOM 1464 N N . GLU A 1 189 ? 5.386 -4.513 18.938 1.00 92.94 189 GLU A N 1
ATOM 1465 C CA . GLU A 1 189 ? 4.376 -3.546 18.494 1.00 92.94 189 GLU A CA 1
ATOM 1466 C C . GLU A 1 189 ? 3.160 -4.245 17.873 1.00 92.94 189 GLU A C 1
ATOM 1468 O O . GLU A 1 189 ? 2.021 -3.901 18.184 1.00 92.94 189 GLU A O 1
ATOM 1473 N N . LEU A 1 190 ? 3.386 -5.270 17.043 1.00 93.38 190 LEU A N 1
ATOM 1474 C CA . LEU A 1 190 ? 2.305 -6.028 16.409 1.00 93.38 190 LEU A CA 1
ATOM 1475 C C . LEU A 1 190 ? 1.430 -6.762 17.421 1.00 93.38 190 LEU A C 1
ATOM 1477 O O . LEU A 1 190 ? 0.215 -6.845 17.224 1.00 93.38 190 LEU A O 1
ATOM 1481 N N . GLN A 1 191 ? 2.014 -7.286 18.499 1.00 93.12 191 GLN A N 1
ATOM 1482 C CA . GLN A 1 191 ? 1.262 -7.955 19.560 1.00 93.12 191 GLN A CA 1
ATOM 1483 C C . GLN A 1 191 ? 0.224 -7.030 20.210 1.00 93.12 191 GLN A C 1
ATOM 1485 O O . GLN A 1 191 ? -0.822 -7.512 20.639 1.00 93.12 191 GLN A O 1
ATOM 1490 N N . GLN A 1 192 ? 0.454 -5.712 20.222 1.00 94.56 192 GLN A N 1
ATOM 1491 C CA . GLN A 1 192 ? -0.484 -4.754 20.814 1.00 94.56 192 GLN A CA 1
ATOM 1492 C C . GLN A 1 192 ? -1.783 -4.598 20.014 1.00 94.56 192 GLN A C 1
ATOM 1494 O O . GLN A 1 192 ? -2.819 -4.266 20.586 1.00 94.56 192 GLN A O 1
ATOM 1499 N N . THR A 1 193 ? -1.744 -4.807 18.695 1.00 96.19 193 THR A N 1
ATOM 1500 C CA . THR A 1 193 ? -2.885 -4.529 17.804 1.00 96.19 193 THR A CA 1
ATOM 1501 C C . THR A 1 193 ? -3.464 -5.787 17.156 1.00 96.19 193 THR A C 1
ATOM 1503 O O . THR A 1 193 ? -4.645 -5.811 16.818 1.00 96.19 193 THR A O 1
ATOM 1506 N N . THR A 1 194 ? -2.682 -6.863 17.020 1.00 96.69 194 THR A N 1
ATOM 1507 C CA . THR A 1 194 ? -3.050 -8.061 16.242 1.00 96.69 194 THR A CA 1
ATOM 1508 C C . THR A 1 194 ? -4.389 -8.676 16.646 1.00 96.69 194 THR A C 1
ATOM 1510 O O . THR A 1 194 ? -5.231 -8.888 15.774 1.00 96.69 194 THR A O 1
ATOM 1513 N N . THR A 1 195 ? -4.611 -8.944 17.937 1.00 96.62 195 THR A N 1
ATOM 1514 C CA . THR A 1 195 ? -5.843 -9.600 18.412 1.00 96.62 195 THR A CA 1
ATOM 1515 C C . THR A 1 195 ? -7.073 -8.747 18.117 1.00 96.62 195 THR A C 1
ATOM 1517 O O . THR A 1 195 ? -8.008 -9.219 17.475 1.00 96.62 195 THR A O 1
ATOM 1520 N N . THR A 1 196 ? -7.030 -7.465 18.483 1.00 96.62 196 THR A N 1
ATOM 1521 C CA . THR A 1 196 ? -8.116 -6.508 18.234 1.00 96.62 196 THR A CA 1
ATOM 1522 C C . THR A 1 196 ? -8.448 -6.403 16.746 1.00 96.62 196 THR A C 1
ATOM 1524 O O . THR A 1 196 ? -9.616 -6.371 16.359 1.00 96.62 196 THR A O 1
ATOM 1527 N N . VAL A 1 197 ? -7.425 -6.376 15.888 1.00 98.31 197 VAL A N 1
ATOM 1528 C CA . VAL A 1 197 ? -7.593 -6.274 14.433 1.00 98.31 197 VAL A CA 1
ATOM 1529 C C . VAL A 1 197 ? -8.163 -7.558 13.834 1.00 98.31 197 VAL A C 1
ATOM 1531 O O . VAL A 1 197 ? -9.018 -7.493 12.950 1.00 98.31 197 VAL A O 1
ATOM 1534 N N . LEU A 1 198 ? -7.741 -8.723 14.325 1.00 98.12 198 LEU A N 1
ATOM 1535 C CA . LEU A 1 198 ? -8.297 -10.011 13.918 1.00 98.12 198 LEU A CA 1
ATOM 1536 C C . LEU A 1 198 ? -9.781 -10.118 14.292 1.00 98.12 198 LEU A C 1
ATOM 1538 O O . LEU A 1 198 ? -10.606 -10.441 13.439 1.00 98.12 198 LEU A O 1
ATOM 1542 N N . GLU A 1 199 ? -10.131 -9.805 15.539 1.00 98.12 199 GLU A N 1
ATOM 1543 C CA . GLU A 1 199 ? -11.520 -9.803 16.012 1.00 98.12 199 GLU A CA 1
ATOM 1544 C C . GLU A 1 199 ? -12.386 -8.830 15.205 1.00 98.12 199 GLU A C 1
ATOM 1546 O O . GLU A 1 199 ? -13.506 -9.164 14.810 1.00 98.12 199 GLU A O 1
ATOM 1551 N N . MET A 1 200 ? -11.847 -7.642 14.904 1.00 98.19 200 MET A N 1
ATOM 1552 C CA . MET A 1 200 ? -12.481 -6.659 14.029 1.00 98.19 200 MET A CA 1
ATOM 1553 C C . MET A 1 200 ? -12.729 -7.218 12.628 1.00 98.19 200 MET A C 1
ATOM 1555 O O . MET A 1 200 ? -13.837 -7.069 12.118 1.00 98.19 200 MET A O 1
ATOM 1559 N N . ALA A 1 201 ? -11.752 -7.889 12.017 1.00 98.38 201 ALA A N 1
ATOM 1560 C CA . ALA A 1 201 ? -11.920 -8.473 10.691 1.00 98.38 201 ALA A CA 1
ATOM 1561 C C . ALA A 1 201 ? -13.028 -9.541 10.690 1.00 98.38 201 ALA A C 1
ATOM 1563 O O . ALA A 1 201 ? -13.966 -9.458 9.896 1.00 98.38 201 ALA A O 1
ATOM 1564 N N . VAL A 1 202 ? -12.984 -10.475 11.647 1.00 97.94 202 VAL A N 1
ATOM 1565 C CA . VAL A 1 202 ? -13.954 -11.576 11.768 1.00 97.94 202 VAL A CA 1
ATOM 1566 C C . VAL A 1 202 ? -15.382 -11.058 11.936 1.00 97.94 202 VAL A C 1
ATOM 1568 O O . VAL A 1 202 ? -16.266 -11.454 11.177 1.00 97.94 202 VAL A O 1
ATOM 1571 N N . ARG A 1 203 ? -15.631 -10.138 12.880 1.00 97.31 203 ARG A N 1
ATOM 1572 C CA . ARG A 1 203 ? -16.999 -9.646 13.148 1.00 97.31 203 ARG A CA 1
ATOM 1573 C C . ARG A 1 203 ? -17.591 -8.801 12.019 1.00 97.31 203 ARG A C 1
ATOM 1575 O O . ARG A 1 203 ? -18.802 -8.597 11.984 1.00 97.31 203 ARG A O 1
ATOM 1582 N N . ASN A 1 204 ? -16.753 -8.297 11.115 1.00 97.12 204 ASN A N 1
ATOM 1583 C CA . ASN A 1 204 ? -17.171 -7.504 9.961 1.00 97.12 204 ASN A CA 1
ATOM 1584 C C . ASN A 1 204 ? -17.280 -8.315 8.659 1.00 97.12 204 ASN A C 1
ATOM 1586 O O . ASN A 1 204 ? -17.750 -7.775 7.658 1.00 97.12 204 ASN A O 1
ATOM 1590 N N . GLY A 1 205 ? -16.844 -9.580 8.650 1.00 97.62 205 GLY A N 1
ATOM 1591 C CA . GLY A 1 205 ? -16.701 -10.347 7.410 1.00 97.62 205 GLY A CA 1
ATOM 1592 C C . GLY A 1 205 ? -15.599 -9.799 6.495 1.00 97.62 205 GLY A C 1
ATOM 1593 O O . GLY A 1 205 ? -15.707 -9.904 5.278 1.00 97.62 205 GLY A O 1
ATOM 1594 N N . TRP A 1 206 ? -14.570 -9.172 7.069 1.00 98.44 206 TRP A N 1
ATOM 1595 C CA . TRP A 1 206 ? -13.374 -8.711 6.360 1.00 98.44 206 TRP A CA 1
ATOM 1596 C C . TRP A 1 206 ? -12.227 -9.709 6.540 1.00 98.44 206 TRP A C 1
ATOM 1598 O O . TRP A 1 206 ? -12.267 -10.594 7.396 1.00 98.44 206 TRP A O 1
ATOM 1608 N N . A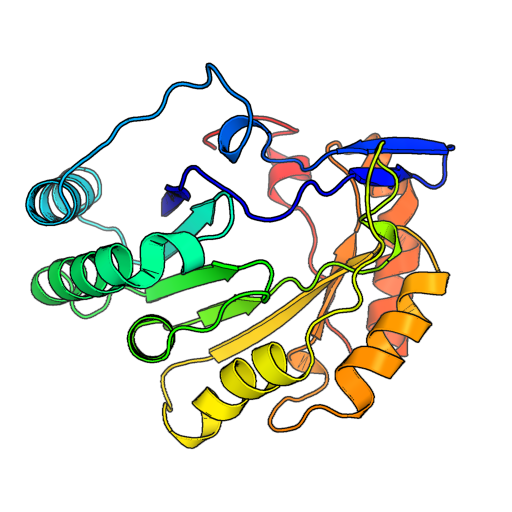RG A 1 207 ? -11.159 -9.554 5.755 1.00 98.56 207 ARG A N 1
ATOM 1609 C CA . ARG A 1 207 ? -9.982 -10.428 5.807 1.00 98.56 207 ARG A CA 1
ATOM 1610 C C . ARG A 1 207 ? -8.894 -9.862 6.711 1.00 98.56 207 ARG A C 1
ATOM 1612 O O . ARG A 1 207 ? -8.633 -8.664 6.733 1.00 98.56 207 ARG A O 1
ATOM 1619 N N . PHE A 1 208 ? -8.209 -10.738 7.435 1.00 98.31 208 PHE A N 1
ATOM 1620 C CA . PHE A 1 208 ? -7.034 -10.372 8.222 1.00 98.31 208 PHE A CA 1
ATOM 1621 C C . PHE A 1 208 ? -5.761 -10.479 7.369 1.00 98.31 208 PHE A C 1
ATOM 1623 O O . PHE A 1 208 ? -5.536 -11.488 6.701 1.00 98.31 208 PHE A O 1
ATOM 1630 N N . ALA A 1 209 ? -4.919 -9.445 7.394 1.00 97.38 209 ALA A N 1
ATOM 1631 C CA . ALA A 1 209 ? -3.656 -9.369 6.666 1.00 97.38 209 ALA A CA 1
ATOM 1632 C C . ALA A 1 209 ? -2.471 -9.272 7.646 1.00 97.38 209 ALA A C 1
ATOM 1634 O O . ALA A 1 209 ? -2.111 -8.166 8.059 1.00 97.38 209 ALA A O 1
ATOM 1635 N N . PRO A 1 210 ? -1.825 -10.394 8.012 1.00 94.81 210 PRO A N 1
ATOM 1636 C CA . PRO A 1 210 ? -0.673 -10.362 8.905 1.00 94.81 210 PRO A CA 1
ATOM 1637 C C . PRO A 1 210 ? 0.548 -9.719 8.235 1.00 94.81 210 PRO A C 1
ATOM 1639 O O . PRO A 1 210 ? 0.746 -9.811 7.021 1.00 94.81 210 PRO A O 1
ATOM 1642 N N . ARG A 1 211 ? 1.447 -9.151 9.043 1.00 93.12 211 ARG A N 1
ATOM 1643 C CA . ARG A 1 211 ? 2.775 -8.705 8.592 1.00 93.12 211 ARG A CA 1
ATOM 1644 C C . ARG A 1 211 ? 3.796 -9.842 8.694 1.00 93.12 211 ARG A C 1
ATOM 1646 O O . ARG A 1 211 ? 4.745 -9.771 9.466 1.00 93.12 211 ARG A O 1
ATOM 1653 N N . LEU A 1 212 ? 3.595 -10.903 7.909 1.00 92.25 212 LEU A N 1
ATOM 1654 C CA . LEU A 1 212 ? 4.393 -12.137 8.000 1.00 92.25 212 LEU A CA 1
ATOM 16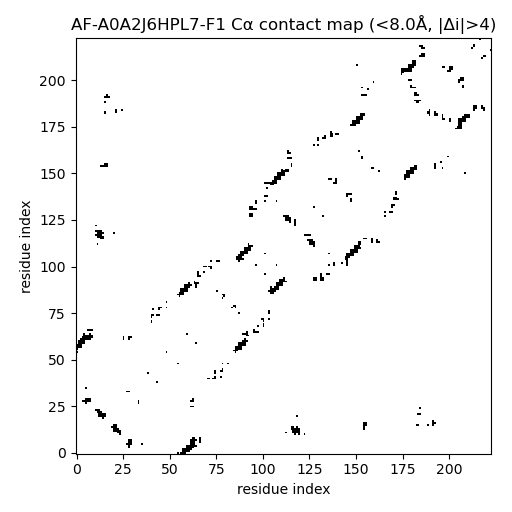55 C C . LEU A 1 212 ? 5.909 -11.900 7.859 1.00 92.25 212 LEU A C 1
ATOM 1657 O O . LEU A 1 212 ? 6.694 -12.564 8.524 1.00 92.25 212 LEU A O 1
ATOM 1661 N N . HIS A 1 213 ? 6.329 -10.934 7.040 1.00 91.31 213 HIS A N 1
ATOM 1662 C CA . HIS A 1 213 ? 7.748 -10.605 6.882 1.00 91.31 213 HIS A CA 1
ATOM 1663 C C . HIS A 1 213 ? 8.402 -10.139 8.193 1.00 91.31 213 HIS A C 1
ATOM 1665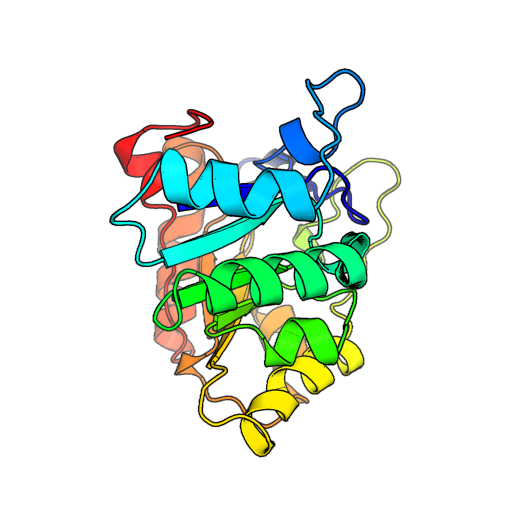 O O . HIS A 1 213 ? 9.542 -10.511 8.443 1.00 91.31 213 HIS A O 1
ATOM 1671 N N . ILE A 1 214 ? 7.681 -9.409 9.055 1.00 90.06 214 ILE A N 1
ATOM 1672 C CA . ILE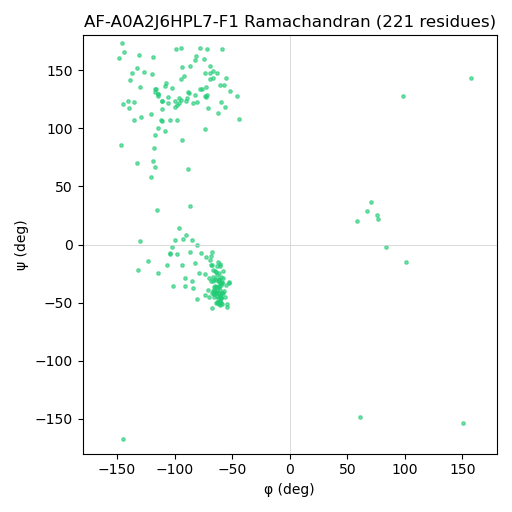 A 1 214 ? 8.189 -8.988 10.370 1.00 90.06 214 ILE A CA 1
ATOM 1673 C C . ILE A 1 214 ? 8.364 -10.202 11.279 1.00 90.06 214 ILE A C 1
ATOM 1675 O O . ILE A 1 214 ? 9.384 -10.321 11.948 1.00 90.06 214 ILE A O 1
ATOM 1679 N N . ALA A 1 215 ? 7.410 -11.135 11.260 1.00 85.69 215 ALA A N 1
ATOM 1680 C CA . ALA A 1 215 ? 7.505 -12.362 12.047 1.00 85.69 215 ALA A CA 1
ATOM 1681 C C . ALA A 1 215 ? 8.678 -13.263 11.608 1.00 85.69 215 ALA A C 1
ATOM 1683 O O . ALA A 1 215 ? 9.244 -13.978 12.426 1.00 85.69 215 ALA A O 1
ATOM 1684 N N . LEU A 1 216 ? 9.049 -13.236 10.323 1.00 90.06 216 LEU A N 1
ATOM 1685 C CA . LEU A 1 216 ? 10.120 -14.079 9.778 1.00 90.06 216 LEU A CA 1
ATOM 1686 C C . LEU A 1 216 ? 11.504 -13.419 9.809 1.00 90.06 216 LEU A C 1
ATOM 1688 O O . LEU A 1 216 ? 12.507 -14.105 9.994 1.00 90.06 216 LEU A O 1
ATOM 1692 N N . PHE A 1 217 ? 11.574 -12.106 9.590 1.00 91.31 217 PHE A N 1
ATOM 1693 C CA . PHE A 1 217 ? 12.829 -11.389 9.340 1.00 91.31 217 PHE A CA 1
ATOM 1694 C C . PHE A 1 217 ? 13.014 -10.144 10.215 1.00 91.31 217 PHE A C 1
ATOM 1696 O O . PHE A 1 217 ? 14.003 -9.424 10.054 1.00 91.31 217 PHE A O 1
ATOM 1703 N N . GLY A 1 218 ? 12.084 -9.867 11.132 1.00 88.25 218 GLY A N 1
ATOM 1704 C CA . GLY A 1 218 ? 12.056 -8.621 11.890 1.00 88.25 218 GLY A CA 1
ATOM 1705 C C . GLY A 1 218 ? 11.901 -7.404 10.976 1.00 88.25 218 GLY A C 1
ATOM 1706 O O . GLY A 1 218 ? 11.304 -7.476 9.904 1.00 88.25 218 GLY A O 1
ATOM 1707 N N . ASN A 1 219 ? 12.484 -6.276 11.380 1.00 84.38 219 ASN A N 1
ATOM 1708 C CA . ASN A 1 219 ? 12.429 -5.023 10.620 1.00 84.38 219 ASN A CA 1
ATOM 1709 C C . ASN A 1 219 ? 13.549 -4.904 9.562 1.00 84.38 219 ASN A C 1
ATOM 1711 O O . ASN A 1 219 ? 14.116 -3.833 9.346 1.00 84.38 219 ASN A O 1
ATOM 1715 N N . LYS A 1 220 ? 13.964 -6.026 8.962 1.00 87.69 220 LYS A N 1
ATOM 1716 C CA . LYS A 1 220 ? 15.061 -6.047 7.990 1.00 87.69 220 LYS A CA 1
ATOM 1717 C C . LYS A 1 220 ? 14.567 -5.601 6.612 1.00 87.69 220 LYS A C 1
ATOM 1719 O O . LYS A 1 220 ? 13.684 -6.225 6.031 1.00 87.69 220 LYS A O 1
ATOM 1724 N N . GLU A 1 221 ? 15.183 -4.560 6.054 1.00 85.75 221 GLU A N 1
ATOM 1725 C CA . GLU A 1 221 ? 14.914 -4.130 4.678 1.00 85.75 221 GLU A CA 1
ATOM 1726 C C . GLU A 1 221 ? 15.544 -5.087 3.643 1.00 85.75 221 GLU A C 1
ATOM 1728 O O . GLU A 1 221 ? 16.620 -5.648 3.862 1.00 85.75 221 GLU A O 1
ATOM 1733 N N . GLY A 1 222 ? 14.889 -5.238 2.485 1.00 84.94 222 GLY A N 1
ATOM 1734 C CA . GLY A 1 222 ? 15.443 -5.950 1.323 1.00 84.94 222 GLY A CA 1
ATOM 1735 C C . GLY A 1 222 ? 15.446 -7.481 1.411 1.00 84.94 222 GLY A C 1
ATOM 1736 O O . GLY A 1 222 ? 16.289 -8.111 0.773 1.00 84.94 222 GLY A O 1
ATOM 1737 N N . VAL A 1 223 ? 14.542 -8.063 2.207 1.00 85.06 223 VAL A N 1
ATOM 1738 C CA . VAL A 1 223 ? 14.332 -9.520 2.337 1.00 85.06 223 VAL A CA 1
ATOM 1739 C C . VAL A 1 223 ? 13.364 -10.102 1.312 1.00 85.06 223 VAL A C 1
ATOM 1741 O O . VAL A 1 223 ? 12.510 -9.350 0.787 1.00 85.06 223 VAL A O 1
#

Solvent-accessible surface area (backbone atoms only — not comparable to full-atom values): 12491 Å² total; per-residue (Å²): 89,80,47,74,35,75,43,48,95,71,79,50,14,27,49,44,88,91,62,53,76,45,61,57,87,61,51,75,19,64,46,85,90,48,96,77,84,90,74,57,51,82,61,45,36,58,50,52,44,70,77,39,77,83,62,50,47,42,37,39,28,53,17,39,43,63,82,47,37,70,59,50,36,53,29,53,51,54,37,37,75,78,38,76,80,52,41,33,33,40,43,32,51,39,85,66,80,53,68,75,37,55,74,71,23,37,31,39,43,26,29,46,50,51,57,64,32,37,69,40,90,93,50,70,72,48,76,63,51,58,67,44,47,36,56,59,31,50,41,54,81,79,32,96,64,33,45,66,36,44,39,35,69,39,56,53,82,70,51,55,60,54,50,50,64,57,54,72,76,57,60,75,78,57,54,77,33,31,28,37,22,47,36,59,69,38,65,74,48,27,65,77,22,38,65,65,40,43,54,51,14,60,80,66,54,32,34,66,43,78,67,60,63,34,79,75,56,41,76,58,83,94,120

Mean predicted aligned error: 3.77 Å

Radius of gyration: 17.48 Å; Cα contacts (8 Å, |Δi|>4): 398; chains: 1; bounding box: 41×37×48 Å

Nearest PDB structures (foldseek):
  6b4c-assembly5_E  TM=6.485E-01  e=7.535E-06  Trichoderma virens Gv29-8
  6b4c-assembly3_C  TM=6.479E-01  e=1.320E-05  Trichoderma virens Gv29-8
  6b4c-assembly11_K  TM=6.961E-01  e=2.968E-05  Trichoderma virens Gv29-8
  7n7i-assembly3_C  TM=6.621E-01  e=2.174E-05  Trichoderma virens Gv29-8
  3nxl-assembly4_B  TM=5.195E-01  e=3.188E-02  Burkholderia lata

Secondary structure (DSSP, 8-state):
-EEEES--S---EEE-TTS-EEE-S-GGGTSTTS------HHHHHHHHHHH-TT--EEEEEES-GGGGHHHHHHHHHHHHHH-TT-EEEEEE-SS---HHHHTT-SEEEE-PPPGGGB-STTPPP----HHHHHHHHGGGGT-TT-EEEEEEEE-STTHHHHHHHHHTT--S--GGGEEEEE--SSHHHHHHHHHHHHHHHHHHTPEE---HHHHHHTT-TT-

pLDDT: mean 93.34, std 6.11, range [70.62, 98.75]